Protein AF-A0A4R6TI68-F1 (afdb_monomer)

Solvent-accessible surface area (backbone atoms only — not comparable to full-atom values): 11562 Å² total; per-residue (Å²): 113,70,75,59,52,59,52,51,54,52,53,52,51,52,51,53,51,52,50,52,53,53,51,56,53,47,57,50,51,53,53,48,63,72,40,32,90,81,70,29,47,79,49,62,26,39,31,69,46,76,51,72,59,90,94,45,40,31,42,32,29,37,32,70,58,82,58,42,80,38,71,46,74,45,76,58,62,90,91,59,82,80,78,64,75,67,30,31,31,48,25,29,29,33,87,92,43,73,72,46,66,47,76,45,77,92,52,75,66,56,61,58,68,60,46,26,71,76,28,47,79,45,70,26,36,47,79,46,68,44,88,52,70,79,73,28,31,35,37,33,38,34,34,72,56,96,95,39,60,44,53,51,73,28,36,40,48,39,76,79,71,78,24,94,46,71,67,54,48,58,68,44,49,67,46,84,37,36,23,11,81,91,46,58,88,36,29,49,60,59,69,61,7,51,83,65,66,65,65,67,90,77,129

pLDDT: mean 83.41, std 11.64, range [30.3, 95.75]

Sequence (203 aa):
MFRKLLRQDLIFLILILSYIILKFSRSNEDYLHENLDKEGVR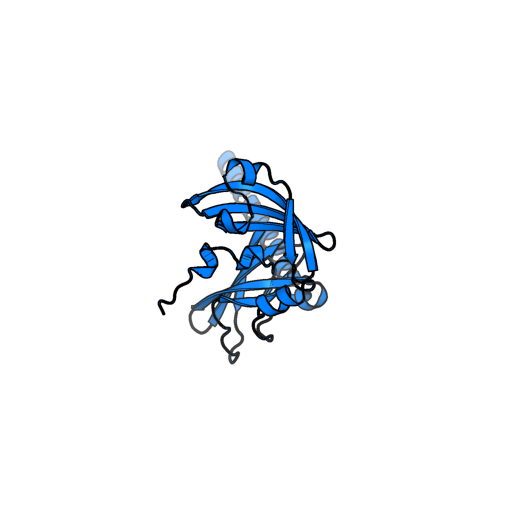SVALMTDISSVKTRTYVHYKYSVGGKIYNGSQKIQENSLLPEKLGFYPILYSLEKNNVSKLLLTEKPLNPKKFINDGVYVNGKITKVLEGHYPALDFYISYNFNNQDFSFRTRLHKDSINCSILEDCKNKKIIRIKVSKEYPFFNDLYFKSSDRQRKNINS

Secondary structure (DSSP, 8-state):
-HHHHHHHHHHHHHHHHHHHHHHHHHHHHHHHHHHHHHHPEEEEEEEEEEEEETTEEEEEEEEEETTEEEEEEEEPPTTPPPPPTT-EEEEEE-SS-TT-EEE-TTSPPB-HHHHHHT-EEEEEEEEEEEE-STTEEEEEEEEEETTEEEEEEEEEEGGGGT-SSHHHHHH--EEEEEE-SS-TT-BHHHHT-HHHHT-----

Foldseek 3Di:
DVVVVVVVVVVVVVVVVVVVVVVVVVVVLVVCLVCLVPAFDKAKWFFADWDDDPPWIKTWIWDDALADIEIAIDIDDPPQDDADHRFMFMKTAHPVDRNRIDTPSVDHGDDLVVQLVVFDKFKWFFPDWADDPPQKIKTWIWGDDPNGIYIDIAIDGCVVQVHPDRVSVGVPGIDIWRAGPVHRVRIDRRCNGPVNVPPDDDD

Structure (mmCIF, N/CA/C/O backbone):
data_AF-A0A4R6TI68-F1
#
_entry.id   AF-A0A4R6TI68-F1
#
loop_
_atom_site.group_PDB
_atom_site.id
_atom_site.type_symbol
_atom_site.label_atom_id
_atom_site.label_alt_id
_atom_site.label_comp_id
_atom_site.label_asym_id
_atom_site.label_entity_id
_atom_site.label_seq_id
_atom_site.pdbx_PDB_ins_code
_atom_site.Cartn_x
_atom_site.Cartn_y
_atom_site.Cartn_z
_atom_site.occupancy
_atom_site.B_iso_or_equiv
_atom_site.auth_seq_id
_atom_site.auth_comp_id
_atom_site.auth_asym_id
_atom_site.auth_atom_id
_atom_site.pdbx_PDB_model_num
ATOM 1 N N . MET A 1 1 ? -17.790 52.399 20.786 1.00 56.00 1 MET A N 1
ATOM 2 C CA . MET A 1 1 ? -18.530 51.261 21.382 1.00 56.00 1 MET A CA 1
ATOM 3 C C . MET A 1 1 ? -19.043 50.284 20.314 1.00 56.00 1 MET A C 1
ATOM 5 O O . MET A 1 1 ? -18.685 49.117 20.379 1.00 56.00 1 MET A O 1
ATOM 9 N N . PHE A 1 2 ? -19.729 50.758 19.264 1.00 53.44 2 PHE A N 1
ATOM 10 C CA . PHE A 1 2 ? -20.255 49.937 18.151 1.00 53.44 2 PHE A CA 1
ATOM 11 C C . PHE A 1 2 ? -19.251 49.003 17.440 1.00 53.44 2 PHE A C 1
ATOM 13 O O . PHE A 1 2 ? -19.571 47.849 17.181 1.00 53.44 2 PHE A O 1
ATOM 20 N N . ARG A 1 3 ? -18.006 49.439 17.182 1.00 57.19 3 ARG A N 1
ATOM 21 C CA . ARG A 1 3 ? -16.975 48.581 16.549 1.00 57.19 3 ARG A CA 1
ATOM 22 C C . ARG A 1 3 ? -16.548 47.368 17.395 1.00 57.19 3 ARG A C 1
ATOM 24 O O . ARG A 1 3 ? -16.049 46.402 16.831 1.00 57.19 3 ARG A O 1
ATOM 31 N N . LYS A 1 4 ? -16.701 47.413 18.727 1.00 60.38 4 LYS A N 1
ATOM 32 C CA . LYS A 1 4 ? -16.369 46.276 19.610 1.00 60.38 4 LYS A CA 1
ATOM 33 C C . LYS A 1 4 ? -17.485 45.226 19.621 1.00 60.38 4 LYS A C 1
ATOM 35 O O . LYS A 1 4 ? -17.162 44.048 19.539 1.00 60.38 4 LYS A O 1
ATOM 40 N N . LEU A 1 5 ? -18.750 45.658 19.641 1.00 61.00 5 LEU A N 1
ATOM 41 C CA . LEU A 1 5 ? -19.928 44.781 19.568 1.00 61.00 5 LEU A CA 1
ATOM 42 C C . LEU A 1 5 ? -19.970 43.993 18.249 1.00 61.00 5 LEU A C 1
ATOM 44 O O . LEU A 1 5 ? -19.935 42.770 18.276 1.00 61.00 5 LEU A O 1
ATOM 48 N N . LEU A 1 6 ? -19.841 44.680 17.105 1.00 62.38 6 LEU A N 1
ATOM 49 C CA . 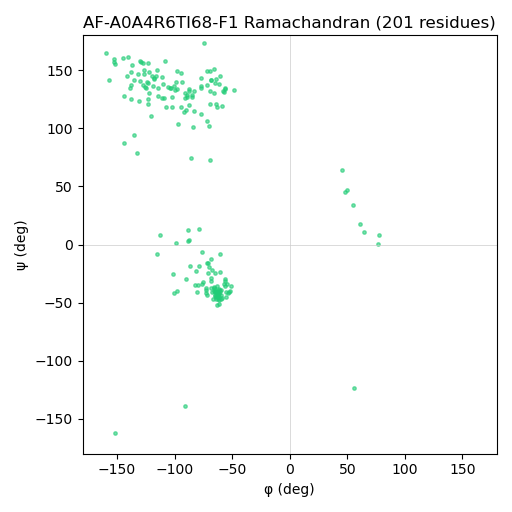LEU A 1 6 ? -19.785 44.036 15.779 1.00 62.38 6 LEU A CA 1
ATOM 50 C C . LEU A 1 6 ? -18.669 42.983 15.656 1.00 62.38 6 LEU A C 1
ATOM 52 O O . LEU A 1 6 ? -18.813 42.001 14.933 1.00 62.38 6 LEU A O 1
ATOM 56 N N . ARG A 1 7 ? -17.545 43.172 16.359 1.00 74.38 7 ARG A N 1
ATOM 57 C CA . ARG A 1 7 ? -16.423 42.224 16.347 1.00 74.38 7 ARG A CA 1
ATOM 58 C C . ARG A 1 7 ? -16.709 40.979 17.191 1.00 74.38 7 ARG A C 1
ATOM 60 O O . ARG A 1 7 ? -16.253 39.904 16.822 1.00 74.38 7 ARG A O 1
ATOM 67 N N . GLN A 1 8 ? -17.441 41.112 18.298 1.00 76.69 8 GLN A N 1
ATOM 68 C CA . GLN A 1 8 ? -17.838 39.979 19.141 1.00 76.69 8 GLN A CA 1
ATOM 69 C C . GLN A 1 8 ? -18.911 39.124 18.460 1.00 76.69 8 GLN A C 1
ATOM 71 O O . GLN A 1 8 ? -18.760 37.904 18.420 1.00 76.69 8 GLN A O 1
ATOM 76 N N . ASP A 1 9 ? -19.912 39.754 17.843 1.00 82.25 9 ASP A N 1
ATOM 77 C CA . ASP A 1 9 ? -20.973 39.046 17.117 1.00 82.25 9 ASP A CA 1
ATOM 78 C C . ASP A 1 9 ? -20.417 38.282 15.907 1.00 82.25 9 ASP A C 1
ATOM 80 O O . ASP A 1 9 ? -20.777 37.128 15.676 1.00 82.25 9 ASP A O 1
ATOM 84 N N . LEU A 1 10 ? -19.458 38.870 15.178 1.00 86.88 10 LEU A N 1
ATOM 85 C CA . LEU A 1 10 ? -18.776 38.199 14.068 1.00 86.88 10 LEU A CA 1
ATOM 86 C C . LEU A 1 10 ? -17.980 36.968 14.536 1.00 86.88 10 LEU A C 1
ATOM 88 O O . LEU A 1 10 ? -18.036 35.919 13.897 1.00 86.88 10 LEU A O 1
ATOM 92 N N . ILE A 1 11 ? -17.253 37.075 15.655 1.00 88.25 11 ILE A N 1
ATOM 93 C CA . ILE A 1 11 ? -16.509 35.943 16.235 1.00 88.25 11 ILE A CA 1
ATOM 94 C C . ILE A 1 11 ? -17.478 34.831 16.648 1.00 88.25 11 ILE A C 1
ATOM 96 O O . ILE A 1 11 ? -17.232 33.663 16.350 1.00 88.25 11 ILE A O 1
ATOM 100 N N . PHE A 1 12 ? -18.592 35.181 17.293 1.00 89.12 12 PHE A N 1
ATOM 101 C CA . PHE A 1 12 ? -19.610 34.218 17.703 1.00 89.12 12 PHE A CA 1
ATOM 102 C C . PHE A 1 12 ? -20.234 33.494 16.501 1.00 89.12 12 PHE A C 1
ATOM 104 O O . PHE A 1 12 ? -20.376 32.271 16.515 1.00 89.12 12 PHE A O 1
ATOM 111 N N . LEU A 1 13 ? -20.521 34.222 15.421 1.00 90.62 13 LEU A N 1
ATOM 112 C CA . LEU A 1 13 ? -21.088 33.658 14.198 1.00 90.62 13 LEU A CA 1
ATOM 113 C C . LEU A 1 13 ? -20.106 32.702 13.499 1.00 90.62 13 LEU A C 1
ATOM 115 O O . LEU A 1 13 ? -20.508 31.620 13.074 1.00 90.62 13 LEU A O 1
ATOM 119 N N . ILE A 1 14 ? -18.810 33.035 13.465 1.00 91.81 14 ILE A N 1
ATOM 120 C CA . ILE A 1 14 ? -17.752 32.137 12.965 1.00 91.81 14 ILE A CA 1
ATOM 121 C C . ILE A 1 14 ? -17.672 30.857 13.807 1.00 91.81 14 ILE A C 1
ATOM 123 O O . ILE A 1 1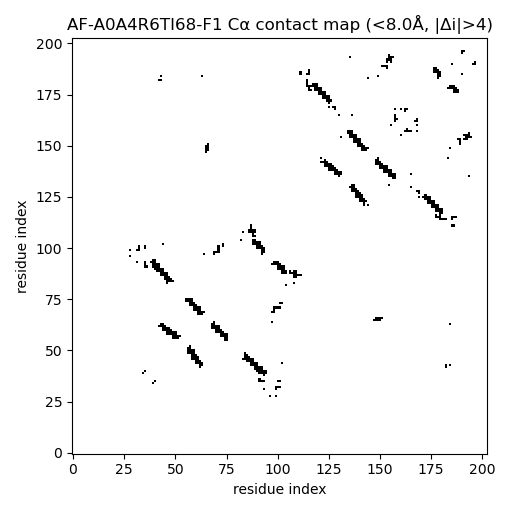4 ? -17.559 29.763 13.249 1.00 91.81 14 ILE A O 1
ATOM 127 N N . LEU A 1 15 ? -17.762 30.964 15.137 1.00 91.12 15 LEU A N 1
ATOM 128 C CA . LEU A 1 15 ? -17.749 29.799 16.024 1.00 91.12 15 LEU A CA 1
ATOM 129 C C . LEU A 1 15 ? -18.949 28.881 15.763 1.00 91.12 15 LEU A C 1
ATOM 131 O O . LEU A 1 15 ? -18.754 27.675 15.599 1.00 91.12 15 LEU A O 1
ATOM 135 N N . ILE A 1 16 ? -20.159 29.435 15.630 1.00 91.81 16 ILE A N 1
ATOM 136 C CA . ILE A 1 16 ? -21.360 28.658 15.283 1.00 91.81 16 ILE A CA 1
ATOM 137 C C . ILE A 1 16 ? -21.188 27.967 13.928 1.00 91.81 16 ILE A C 1
ATOM 139 O O . ILE A 1 16 ? -21.442 26.767 13.818 1.00 91.81 16 ILE A O 1
ATOM 143 N N . LEU A 1 17 ? -20.715 28.690 12.908 1.00 91.81 17 LEU A N 1
ATOM 144 C CA . LEU A 1 17 ? -20.523 28.123 11.573 1.00 91.81 17 LEU A CA 1
ATOM 145 C C . LEU A 1 17 ? -19.508 26.972 11.600 1.00 91.81 17 LEU A C 1
ATOM 147 O O . LEU A 1 17 ? -19.766 25.905 11.045 1.00 91.81 17 LEU A O 1
ATOM 151 N N . SER A 1 18 ? -18.381 27.156 12.298 1.00 89.69 18 SER A N 1
ATOM 152 C CA . SER A 1 18 ? -17.357 26.115 12.438 1.00 89.69 18 SER A CA 1
ATOM 153 C C . SER A 1 18 ? -17.892 24.867 13.148 1.00 89.69 18 SER A C 1
ATOM 155 O O . SER A 1 18 ? -17.606 23.749 12.719 1.00 89.69 18 SER A O 1
ATOM 157 N N . TYR A 1 19 ? -18.731 25.042 14.176 1.00 90.12 19 TYR A N 1
ATOM 158 C CA . TYR A 1 19 ? -19.366 23.942 14.895 1.00 90.12 19 TYR A CA 1
ATOM 159 C C . TYR A 1 19 ? -20.331 23.150 14.001 1.00 90.12 19 TYR A C 1
ATOM 161 O O . TYR A 1 19 ? -20.290 21.918 13.994 1.00 90.12 19 TYR A O 1
ATOM 169 N N . ILE A 1 20 ? -21.160 23.840 13.209 1.00 87.25 20 ILE A N 1
ATOM 170 C CA . ILE A 1 20 ? -22.088 23.205 12.261 1.00 87.25 20 ILE A CA 1
ATOM 171 C C . ILE A 1 20 ? -21.308 22.403 11.210 1.00 87.25 20 ILE A C 1
ATOM 173 O O . ILE A 1 20 ? -21.607 21.227 11.004 1.00 87.25 20 ILE A O 1
ATOM 177 N N . ILE A 1 21 ? -20.270 22.993 10.605 1.00 86.06 21 ILE A N 1
ATOM 178 C CA . ILE A 1 21 ? -19.418 22.318 9.610 1.00 86.06 21 ILE A CA 1
ATOM 179 C C . ILE A 1 21 ? -18.759 21.068 10.212 1.00 86.06 21 ILE A C 1
ATOM 181 O O . ILE A 1 21 ? -18.796 19.997 9.605 1.00 86.06 21 ILE A O 1
ATOM 185 N N . LEU A 1 22 ? -18.207 21.173 11.426 1.00 78.56 22 LEU A N 1
ATOM 186 C CA . LEU A 1 22 ? -17.602 20.041 12.137 1.00 78.56 22 LEU A CA 1
ATOM 187 C C . LEU A 1 22 ? -18.610 18.913 12.391 1.00 78.56 22 LEU A C 1
ATOM 189 O O . LEU A 1 22 ? -18.282 17.742 12.192 1.00 78.56 22 LEU A O 1
ATOM 193 N N . LYS A 1 23 ? -19.836 19.253 12.806 1.00 80.88 23 LYS A N 1
ATOM 194 C CA . LYS A 1 23 ? -20.890 18.273 13.094 1.00 80.88 23 LYS A CA 1
ATOM 195 C C . LYS A 1 23 ? -21.345 17.536 11.832 1.00 80.88 23 LYS A C 1
ATOM 197 O O . LYS A 1 23 ? -21.413 16.310 11.848 1.00 80.88 23 LYS A O 1
ATOM 202 N N . PHE A 1 24 ? -21.596 18.259 10.739 1.00 78.06 24 PHE A N 1
ATOM 203 C CA . PHE A 1 24 ? -21.961 17.649 9.455 1.00 78.06 24 PHE A CA 1
ATOM 204 C C . PHE A 1 24 ? -20.830 16.785 8.884 1.00 78.06 24 PHE A C 1
ATOM 206 O O . PHE A 1 24 ? -21.086 15.685 8.400 1.00 78.06 24 PHE A O 1
ATOM 213 N N . SER A 1 25 ? -19.573 17.235 8.988 1.00 75.50 25 SER A N 1
ATOM 214 C CA . SER A 1 25 ? -18.429 16.452 8.510 1.00 75.50 25 SER A CA 1
ATOM 215 C C . SER A 1 25 ? -18.288 15.121 9.248 1.00 75.50 25 SER A C 1
ATOM 217 O O . SER A 1 25 ? -18.077 14.101 8.592 1.00 75.50 25 SER A O 1
ATOM 219 N N . ARG A 1 26 ? -18.432 15.122 10.584 1.00 75.06 26 ARG A N 1
ATOM 220 C CA . ARG A 1 26 ? -18.393 13.896 11.400 1.00 75.06 26 ARG A CA 1
ATOM 221 C C . ARG A 1 26 ? -19.541 12.953 11.072 1.00 75.06 26 ARG A C 1
ATOM 223 O O . ARG A 1 26 ? -19.286 11.791 10.802 1.00 75.06 26 ARG A O 1
ATOM 230 N N . SER A 1 27 ? -20.767 13.473 10.984 1.00 79.50 27 SER A N 1
ATOM 231 C CA . SER A 1 27 ? -21.941 12.663 10.633 1.00 79.50 27 SER A CA 1
ATOM 232 C C . SER A 1 27 ? -21.772 11.926 9.302 1.00 79.50 27 SER A C 1
ATOM 234 O O . SER A 1 27 ? -22.252 10.806 9.166 1.00 79.50 27 SER A O 1
ATOM 236 N N . ASN A 1 28 ? -21.097 12.541 8.328 1.00 81.44 28 ASN A N 1
ATOM 237 C CA . ASN A 1 28 ? -20.804 11.895 7.054 1.00 81.44 28 ASN A CA 1
ATOM 238 C C . ASN A 1 28 ? -19.711 10.814 7.186 1.00 81.44 28 ASN A C 1
ATOM 240 O O . ASN A 1 28 ? -19.830 9.740 6.612 1.00 81.44 28 ASN A O 1
ATOM 244 N N . GLU A 1 29 ? -18.641 11.063 7.949 1.00 79.88 29 GLU A N 1
ATOM 245 C CA . GLU A 1 29 ? -17.607 10.036 8.177 1.00 79.88 29 GLU A CA 1
ATOM 246 C C . GLU A 1 29 ? -18.143 8.826 8.947 1.00 79.88 29 GLU A C 1
ATOM 248 O O . GLU A 1 29 ? -17.834 7.697 8.573 1.00 79.88 29 GLU A O 1
ATOM 253 N N . ASP A 1 30 ? -18.974 9.053 9.964 1.00 82.88 30 ASP A N 1
ATOM 254 C CA . ASP A 1 30 ? -19.607 7.989 10.744 1.00 82.88 30 ASP A CA 1
ATOM 255 C C . ASP A 1 30 ? -20.520 7.130 9.850 1.00 82.88 30 ASP A C 1
ATOM 257 O O . ASP A 1 30 ? -20.380 5.907 9.826 1.00 82.88 30 ASP A O 1
ATOM 261 N N . TYR A 1 31 ? -21.362 7.767 9.022 1.00 83.12 31 TYR A N 1
ATOM 262 C CA . TYR A 1 31 ? -22.185 7.075 8.022 1.00 83.12 31 TYR A CA 1
ATOM 263 C C . TYR A 1 31 ? -21.341 6.213 7.075 1.00 83.12 31 TYR A C 1
ATOM 265 O O . TYR A 1 31 ? -21.676 5.057 6.807 1.00 83.12 31 TYR A O 1
ATOM 273 N N . LEU A 1 32 ? -20.230 6.755 6.570 1.00 83.00 32 LEU A N 1
ATOM 274 C CA . LEU A 1 32 ? -19.351 6.010 5.674 1.00 83.00 32 LEU A CA 1
ATOM 275 C C . LEU A 1 32 ? -18.711 4.818 6.387 1.00 83.00 32 LEU A C 1
ATOM 277 O O . LEU A 1 32 ? -18.684 3.729 5.821 1.00 83.00 32 LEU A O 1
ATOM 281 N N . HIS A 1 33 ? -18.241 4.985 7.626 1.00 84.25 33 HIS A N 1
ATOM 282 C CA . HIS A 1 33 ? -17.683 3.891 8.423 1.00 84.25 33 HIS A CA 1
ATOM 283 C C . HIS A 1 33 ? -18.693 2.762 8.670 1.00 84.25 33 HIS A C 1
ATOM 285 O O . HIS A 1 33 ? -18.310 1.593 8.601 1.00 84.25 33 HIS A O 1
ATOM 291 N N . GLU A 1 34 ? -19.963 3.091 8.914 1.00 87.38 34 GLU A N 1
ATOM 292 C CA . GLU A 1 34 ? -21.043 2.112 9.095 1.00 87.38 34 GLU A CA 1
ATOM 293 C C . GLU A 1 34 ? -21.382 1.351 7.804 1.00 87.38 34 GLU A C 1
ATOM 295 O O . GLU A 1 34 ? -21.736 0.172 7.857 1.00 87.38 34 GLU A O 1
ATOM 300 N N . ASN A 1 35 ? -21.228 1.988 6.639 1.00 89.62 35 ASN A N 1
ATOM 301 C CA . ASN A 1 35 ? -21.576 1.400 5.340 1.00 89.62 35 ASN A CA 1
ATOM 302 C C . ASN A 1 35 ? -20.384 0.815 4.564 1.00 89.62 35 ASN A C 1
ATOM 304 O O . ASN A 1 35 ? -20.580 0.246 3.487 1.00 89.62 35 ASN A O 1
ATOM 308 N N . LEU A 1 36 ? -19.163 0.861 5.114 1.00 91.44 36 LEU A N 1
ATOM 309 C CA . LEU A 1 36 ? -17.962 0.303 4.473 1.00 91.44 36 LEU A CA 1
ATOM 310 C C . LEU A 1 36 ? -18.116 -1.171 4.077 1.00 91.44 36 LEU A C 1
ATOM 312 O O . LEU A 1 36 ? -17.573 -1.574 3.056 1.00 91.44 36 LEU A O 1
ATOM 316 N N . ASP A 1 37 ? -18.854 -1.972 4.845 1.00 88.56 37 ASP A N 1
ATOM 317 C CA . ASP A 1 37 ? -19.048 -3.394 4.527 1.00 88.56 37 ASP A CA 1
ATOM 318 C C . ASP A 1 37 ? -19.937 -3.621 3.286 1.00 88.56 37 ASP A C 1
ATOM 320 O O . ASP A 1 37 ? -19.888 -4.697 2.693 1.00 88.56 37 ASP A O 1
ATOM 324 N N . LYS A 1 38 ? -20.738 -2.624 2.880 1.00 88.69 38 LYS A N 1
ATOM 325 C CA . LYS A 1 38 ? -21.633 -2.690 1.711 1.00 88.69 38 LYS A CA 1
ATOM 326 C C . LYS A 1 38 ? -21.054 -1.987 0.485 1.00 88.69 38 LYS A C 1
ATOM 328 O O . LYS A 1 38 ? -21.185 -2.492 -0.625 1.00 88.69 38 LYS A O 1
ATOM 333 N N . GLU A 1 39 ? -20.441 -0.825 0.690 1.00 89.50 39 GLU A N 1
ATOM 334 C CA . GLU A 1 39 ? -20.034 0.096 -0.385 1.00 89.50 39 GLU A CA 1
ATOM 335 C C . GLU A 1 39 ? -18.512 0.266 -0.486 1.00 89.50 39 GLU A C 1
ATOM 337 O O . GLU A 1 39 ? -18.002 0.893 -1.416 1.00 89.50 39 GLU A O 1
ATOM 342 N N . GLY A 1 40 ? -17.764 -0.278 0.476 1.00 89.06 40 GLY A N 1
ATOM 343 C CA . GLY A 1 40 ? -16.318 -0.146 0.531 1.00 89.06 40 GLY A CA 1
ATOM 344 C C . GLY A 1 40 ? -15.620 -0.892 -0.601 1.00 89.06 40 GLY A C 1
ATOM 345 O O . GLY A 1 40 ? -15.965 -2.018 -0.963 1.00 89.06 40 GLY A O 1
ATOM 346 N N . VAL A 1 41 ? -14.564 -0.280 -1.126 1.00 89.31 41 VAL A N 1
ATOM 347 C CA . VAL A 1 41 ? -13.691 -0.915 -2.111 1.00 89.31 41 VAL A CA 1
ATOM 348 C C . VAL A 1 41 ? -12.599 -1.689 -1.397 1.00 89.31 41 VAL A C 1
ATOM 350 O O . VAL A 1 41 ? -11.922 -1.176 -0.501 1.00 89.31 41 VAL A O 1
ATOM 353 N N . ARG A 1 42 ? -12.399 -2.936 -1.826 1.00 88.50 42 ARG A N 1
ATOM 354 C CA . ARG A 1 42 ? -11.372 -3.807 -1.265 1.00 88.50 42 ARG A CA 1
ATOM 355 C C . ARG A 1 42 ? -9.985 -3.441 -1.784 1.00 88.50 42 ARG A C 1
ATOM 357 O O . ARG A 1 42 ? -9.787 -3.228 -2.976 1.00 88.50 42 ARG A O 1
ATOM 364 N N . SER A 1 43 ? -9.013 -3.381 -0.882 1.00 89.31 43 SER A N 1
ATOM 365 C CA . SER A 1 43 ? -7.600 -3.141 -1.195 1.00 89.31 43 SER A CA 1
ATOM 366 C C . SER A 1 43 ? -6.709 -3.805 -0.140 1.00 89.31 43 SER A C 1
ATOM 368 O O . SER A 1 43 ? -7.156 -4.682 0.600 1.00 89.31 43 SER A O 1
ATOM 370 N N . VAL A 1 44 ? -5.443 -3.397 -0.063 1.00 91.06 44 VAL A N 1
ATOM 371 C CA . VAL A 1 44 ? -4.461 -3.877 0.911 1.00 91.06 44 VAL A CA 1
ATOM 372 C C . VAL A 1 44 ? -3.893 -2.719 1.718 1.00 91.06 44 VAL A C 1
ATOM 374 O O . VAL A 1 44 ? -3.511 -1.688 1.162 1.00 91.06 44 VAL A O 1
ATOM 377 N N . ALA A 1 45 ? -3.730 -2.939 3.021 1.00 92.19 45 ALA A N 1
ATOM 378 C CA . ALA A 1 45 ? -2.896 -2.112 3.878 1.00 92.19 45 ALA A CA 1
ATOM 379 C C . ALA A 1 45 ? -1.700 -2.882 4.431 1.00 92.19 45 ALA A C 1
ATOM 381 O O . ALA A 1 45 ? -1.765 -4.080 4.696 1.00 92.19 45 ALA A O 1
ATOM 382 N N . LEU A 1 46 ? -0.615 -2.153 4.665 1.00 91.81 46 LEU A N 1
ATOM 383 C CA . LEU A 1 46 ? 0.485 -2.575 5.514 1.00 91.81 46 LEU A CA 1
ATOM 384 C C . LEU A 1 46 ? 0.177 -2.173 6.954 1.00 91.81 46 LEU A C 1
ATOM 386 O O . LEU 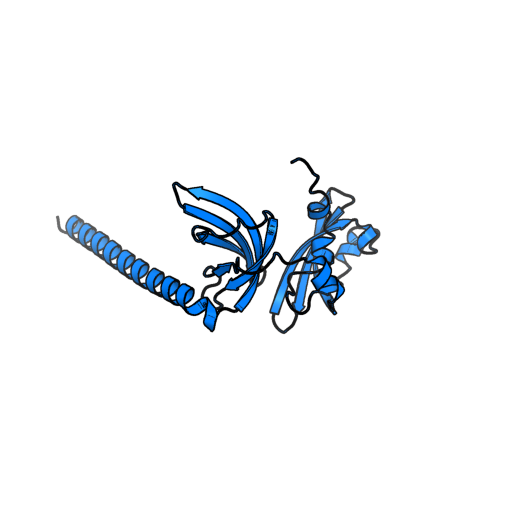A 1 46 ? 0.075 -0.982 7.259 1.00 91.81 46 LEU A O 1
ATOM 390 N N . MET A 1 47 ? 0.099 -3.149 7.847 1.00 91.56 47 MET A N 1
ATOM 391 C CA . MET A 1 47 ? 0.032 -2.894 9.276 1.00 91.56 47 MET A CA 1
ATOM 392 C C . MET A 1 47 ? 1.378 -2.351 9.765 1.00 91.56 47 MET A C 1
ATOM 394 O O . MET A 1 47 ? 2.413 -2.997 9.609 1.00 91.56 47 MET A O 1
ATOM 398 N N . THR A 1 48 ? 1.397 -1.156 10.347 1.00 90.81 48 THR A N 1
ATOM 399 C CA . THR A 1 48 ? 2.645 -0.511 10.771 1.00 90.81 48 THR A CA 1
ATOM 400 C C . THR A 1 48 ? 2.938 -0.696 12.246 1.00 90.81 48 THR A C 1
ATOM 402 O O . THR A 1 48 ? 4.099 -0.906 12.598 1.00 90.81 48 THR A O 1
ATOM 405 N N . ASP A 1 49 ? 1.920 -0.609 13.105 1.00 92.19 49 ASP A N 1
ATOM 406 C CA . ASP A 1 49 ? 2.137 -0.653 14.550 1.00 92.19 49 ASP A CA 1
ATOM 407 C C . ASP A 1 49 ? 0.886 -1.034 15.346 1.00 92.19 49 ASP A C 1
ATOM 409 O O . ASP A 1 49 ? -0.231 -0.977 14.827 1.00 92.19 49 ASP A O 1
ATOM 413 N N . ILE A 1 50 ? 1.088 -1.388 16.617 1.00 90.44 50 ILE A N 1
ATOM 414 C CA . ILE A 1 50 ? 0.028 -1.593 17.608 1.00 90.44 50 ILE A CA 1
ATOM 415 C C . ILE A 1 50 ? 0.306 -0.662 18.780 1.00 90.44 50 ILE A C 1
ATOM 417 O O . ILE A 1 50 ? 1.380 -0.716 19.371 1.00 90.44 50 ILE A O 1
ATOM 421 N N . SER A 1 51 ? -0.671 0.162 19.143 1.00 91.00 51 SER A N 1
ATOM 422 C CA . SER A 1 51 ? -0.588 1.012 20.329 1.00 91.00 51 SER A CA 1
ATOM 423 C C . SER A 1 51 ? -1.695 0.662 21.309 1.00 91.00 51 SER A C 1
ATOM 425 O O . SER A 1 51 ? -2.855 0.549 20.909 1.00 91.00 51 SER A O 1
ATOM 427 N N . SER A 1 52 ? -1.368 0.589 22.593 1.00 87.50 52 SER A N 1
ATOM 428 C CA . SER A 1 52 ? -2.356 0.427 23.658 1.00 87.50 52 SER A CA 1
ATOM 429 C C . SER A 1 52 ? -2.468 1.720 24.457 1.00 87.50 52 SER A C 1
ATOM 431 O O . SER A 1 52 ? -1.473 2.245 24.948 1.00 87.50 52 SER A O 1
ATOM 433 N N . VAL A 1 53 ? -3.687 2.244 24.581 1.00 85.69 53 VAL A N 1
ATOM 434 C CA . VAL A 1 53 ? -4.006 3.413 25.404 1.00 85.69 53 VAL A CA 1
ATOM 435 C C . VAL A 1 53 ? -5.043 2.986 26.434 1.00 85.69 53 VAL A C 1
ATOM 437 O O . VAL A 1 53 ? -6.202 2.725 26.097 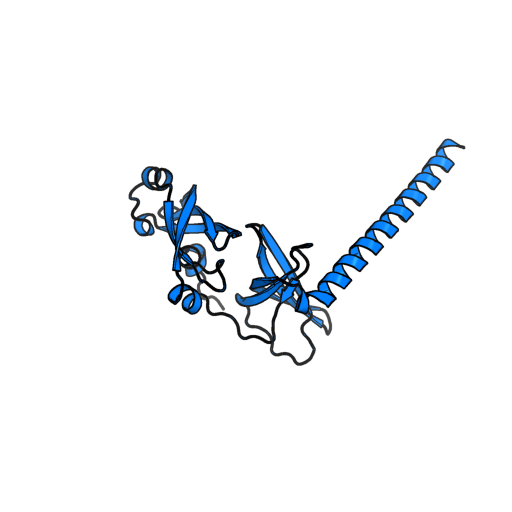1.00 85.69 53 VAL A O 1
ATOM 440 N N . LYS A 1 54 ? -4.629 2.930 27.705 1.00 85.12 54 LYS A N 1
ATOM 441 C CA . LYS A 1 54 ? -5.428 2.365 28.806 1.00 85.12 54 LYS A CA 1
ATOM 442 C C . LYS A 1 54 ? -5.827 0.915 28.480 1.00 85.12 54 LYS A C 1
ATOM 444 O O . LYS A 1 54 ? -4.963 0.101 28.187 1.00 85.12 54 LYS A O 1
ATOM 449 N N . THR A 1 55 ? -7.124 0.610 28.490 1.00 81.06 55 THR A N 1
ATOM 450 C CA . THR A 1 55 ? -7.700 -0.705 28.171 1.00 81.06 55 THR A CA 1
ATOM 451 C C . THR A 1 55 ? -7.999 -0.903 26.682 1.00 81.06 55 THR A C 1
ATOM 453 O O . THR A 1 55 ? -8.571 -1.918 26.302 1.00 81.06 55 THR A O 1
ATOM 456 N N . ARG A 1 56 ? -7.669 0.065 25.814 1.00 86.44 56 ARG A N 1
ATOM 457 C CA . ARG A 1 56 ? -7.994 0.005 24.383 1.00 86.44 56 ARG A CA 1
ATOM 458 C C . ARG A 1 56 ? -6.734 -0.179 23.553 1.00 86.44 56 ARG A C 1
ATOM 460 O O . ARG A 1 56 ? -5.825 0.646 23.618 1.00 86.44 56 ARG A O 1
ATOM 467 N N . THR A 1 57 ? -6.726 -1.205 22.716 1.00 89.75 57 THR A N 1
ATOM 468 C CA . THR A 1 57 ? -5.658 -1.449 21.746 1.00 89.75 57 THR A CA 1
ATOM 469 C C . THR A 1 57 ? -6.093 -0.984 20.362 1.00 89.75 57 THR A C 1
ATOM 471 O O . THR A 1 57 ? -7.225 -1.222 19.943 1.00 89.75 57 THR A O 1
ATOM 474 N N . TYR A 1 58 ? -5.191 -0.308 19.658 1.00 91.50 58 TYR A N 1
ATOM 475 C CA . TYR A 1 58 ? -5.387 0.216 18.314 1.00 91.50 58 TYR A CA 1
ATOM 476 C C . TYR A 1 58 ? -4.313 -0.326 17.382 1.00 91.50 58 TYR A C 1
ATOM 478 O O . TYR A 1 58 ? -3.139 -0.398 17.746 1.00 91.50 58 TYR A O 1
ATOM 486 N N . VAL A 1 59 ? -4.720 -0.658 16.164 1.00 92.69 59 VAL A N 1
ATOM 487 C CA . VAL A 1 59 ? -3.824 -0.997 15.060 1.00 92.69 59 VAL A CA 1
ATOM 488 C C . VAL A 1 59 ? -3.679 0.222 14.179 1.00 92.69 59 VAL A C 1
ATOM 490 O O . VAL A 1 59 ? -4.678 0.823 13.787 1.00 92.69 59 VAL A O 1
ATOM 493 N N . HIS A 1 60 ? -2.441 0.546 13.829 1.00 94.19 60 HIS A N 1
ATOM 494 C CA . HIS A 1 60 ? -2.107 1.578 12.857 1.00 94.19 60 HIS A CA 1
ATOM 495 C C . HIS A 1 60 ? -1.657 0.923 11.564 1.00 94.19 60 HIS A C 1
ATOM 497 O O . HIS A 1 60 ? -0.866 -0.025 11.580 1.00 94.19 60 HIS A O 1
ATOM 503 N N . TYR A 1 61 ? -2.144 1.431 10.441 1.00 94.31 61 TYR A N 1
ATOM 504 C CA . TYR A 1 61 ? -1.863 0.863 9.131 1.00 94.31 61 TYR A CA 1
ATOM 505 C C . TYR A 1 61 ? -1.752 1.940 8.056 1.00 94.31 61 TYR A C 1
ATOM 507 O O . TYR A 1 61 ? -2.203 3.074 8.219 1.00 94.31 61 TYR A O 1
ATOM 515 N N . LYS A 1 62 ? -1.118 1.573 6.941 1.00 93.06 62 LYS A N 1
ATOM 516 C CA . LYS A 1 62 ? -0.920 2.428 5.771 1.00 93.06 62 LYS A CA 1
ATOM 517 C C . LYS A 1 62 ? -1.410 1.737 4.518 1.00 93.06 62 LYS A C 1
ATOM 519 O O . LYS A 1 62 ? -1.097 0.570 4.304 1.00 93.06 62 LYS A O 1
ATOM 524 N N . TYR A 1 63 ? -2.100 2.465 3.658 1.00 90.56 63 TYR A N 1
ATOM 525 C CA . TYR A 1 63 ? -2.577 1.956 2.376 1.00 90.56 63 TYR A CA 1
ATOM 526 C C . TYR A 1 63 ? -2.437 3.007 1.287 1.00 90.56 63 TYR A C 1
ATOM 528 O O . TYR A 1 63 ? -2.234 4.185 1.573 1.00 90.56 63 TYR A O 1
ATOM 536 N N . SER A 1 64 ? -2.474 2.563 0.032 1.00 83.50 64 SER A N 1
ATOM 537 C CA . SER A 1 64 ? -2.315 3.431 -1.132 1.00 83.50 64 SER A CA 1
ATOM 538 C C . SER A 1 64 ? -3.605 3.468 -1.940 1.00 83.50 64 SER A C 1
ATOM 540 O O . SER A 1 64 ? -4.116 2.413 -2.314 1.00 83.50 64 SER A O 1
ATOM 542 N N . VAL A 1 65 ? -4.099 4.672 -2.230 1.00 81.25 65 VAL A N 1
ATOM 543 C CA . VAL A 1 65 ? -5.243 4.913 -3.122 1.00 81.25 65 VAL A CA 1
ATOM 544 C C . VAL A 1 65 ? -4.846 6.001 -4.113 1.00 81.25 65 VAL A C 1
ATOM 546 O O . VAL A 1 65 ? -4.400 7.076 -3.709 1.00 81.25 65 VAL A O 1
ATOM 549 N N . GLY A 1 66 ? -4.941 5.715 -5.416 1.00 72.88 66 GLY A N 1
ATOM 550 C CA . GLY A 1 66 ? -4.567 6.668 -6.472 1.00 72.88 66 GLY A CA 1
ATOM 551 C C . GLY A 1 66 ? -3.130 7.199 -6.347 1.00 72.88 66 GLY A C 1
ATOM 552 O O . GLY A 1 66 ? -2.876 8.378 -6.587 1.00 72.88 66 GLY A O 1
ATOM 553 N N . GLY A 1 67 ? -2.196 6.366 -5.873 1.00 68.25 67 GLY A N 1
ATOM 554 C CA . GLY A 1 67 ? -0.791 6.740 -5.661 1.00 68.25 67 GLY A CA 1
ATOM 555 C C . GLY A 1 67 ? -0.511 7.597 -4.418 1.00 68.25 67 GLY A C 1
ATOM 556 O O . GLY A 1 67 ? 0.645 7.942 -4.170 1.00 68.25 67 GLY A O 1
ATOM 557 N N . LYS A 1 68 ? -1.528 7.932 -3.614 1.00 78.19 68 LYS A N 1
ATOM 558 C CA . LYS A 1 68 ? -1.366 8.632 -2.332 1.00 78.19 68 LYS A CA 1
ATOM 559 C C . LYS A 1 68 ? -1.419 7.642 -1.176 1.00 78.19 68 LYS A C 1
ATOM 561 O O . LYS A 1 68 ? -2.237 6.727 -1.176 1.00 78.19 68 LYS A O 1
ATOM 566 N N . ILE A 1 69 ? -0.551 7.846 -0.186 1.00 84.94 69 ILE A N 1
ATOM 567 C CA . ILE A 1 69 ? -0.521 7.031 1.031 1.00 84.94 69 ILE A CA 1
ATOM 568 C C . ILE A 1 69 ? -1.457 7.648 2.066 1.00 84.94 69 ILE A C 1
ATOM 570 O O . ILE A 1 69 ? -1.312 8.819 2.417 1.00 84.94 69 ILE A O 1
ATOM 574 N N . TYR A 1 70 ? -2.360 6.829 2.585 1.00 90.69 70 TYR A N 1
ATOM 575 C CA . TYR A 1 70 ? -3.270 7.157 3.669 1.00 90.69 70 TYR A CA 1
ATOM 576 C C . TYR A 1 70 ? -2.882 6.366 4.915 1.00 90.69 70 TYR A C 1
ATOM 578 O O . TYR A 1 70 ? -2.420 5.224 4.828 1.00 90.69 70 TYR A O 1
ATOM 586 N N . ASN A 1 71 ? -3.050 6.995 6.076 1.00 93.25 71 ASN A N 1
ATOM 587 C CA . ASN A 1 71 ? -2.872 6.350 7.369 1.00 93.25 71 ASN A CA 1
ATOM 588 C C . ASN A 1 71 ? -4.257 6.054 7.943 1.00 93.25 71 ASN A C 1
ATOM 590 O O . ASN A 1 71 ? -5.120 6.930 7.930 1.00 93.25 71 ASN A O 1
ATOM 594 N N . GLY A 1 72 ? -4.446 4.849 8.462 1.00 92.12 72 GLY A N 1
ATOM 595 C CA . GLY A 1 72 ? -5.653 4.452 9.170 1.00 92.12 72 GLY A CA 1
ATOM 596 C C . GLY A 1 72 ? -5.329 3.960 10.574 1.00 92.12 72 GLY A C 1
ATOM 597 O O . GLY A 1 72 ? -4.213 3.515 10.859 1.00 92.12 72 GLY A O 1
ATOM 598 N N . SER A 1 73 ? -6.323 4.051 11.452 1.00 92.25 73 SER A N 1
ATOM 599 C CA . SER A 1 73 ? -6.264 3.503 12.800 1.00 92.25 73 SER A CA 1
ATOM 600 C C . SER A 1 73 ? -7.592 2.838 13.136 1.00 92.25 73 SER A C 1
ATOM 602 O O . SER A 1 73 ? -8.649 3.376 12.817 1.00 92.25 73 SER A O 1
ATOM 604 N N . GLN A 1 74 ? -7.547 1.662 13.754 1.00 91.31 74 GLN A N 1
ATOM 605 C CA . GLN A 1 74 ? -8.741 0.910 14.133 1.00 91.31 74 GLN A CA 1
ATOM 606 C C . GLN A 1 74 ? -8.567 0.304 15.522 1.00 91.31 74 GLN A C 1
ATOM 608 O O . GLN A 1 74 ? -7.528 -0.285 15.823 1.00 91.31 74 GLN A O 1
ATOM 613 N N . LYS A 1 75 ? -9.598 0.422 16.367 1.00 90.25 75 LYS A N 1
ATOM 614 C CA . LYS A 1 75 ? -9.640 -0.255 17.667 1.00 90.25 75 LYS A CA 1
ATOM 615 C C . LYS A 1 75 ? -9.789 -1.768 17.456 1.00 90.25 75 LYS A C 1
ATOM 617 O O . LYS A 1 75 ? -10.660 -2.203 16.705 1.00 90.25 75 LYS A O 1
ATOM 622 N N . ILE A 1 76 ? -8.976 -2.560 18.147 1.00 88.69 76 ILE A N 1
ATOM 623 C CA . ILE A 1 76 ? -9.128 -4.018 18.218 1.00 88.69 76 ILE A CA 1
ATOM 624 C C . ILE A 1 76 ? -10.272 -4.346 19.186 1.00 88.69 76 ILE A C 1
ATOM 626 O O . ILE A 1 76 ? -10.384 -3.735 20.253 1.00 88.69 76 ILE A O 1
ATOM 630 N N . GLN A 1 77 ? -11.135 -5.294 18.815 1.00 82.25 77 GLN A N 1
ATOM 631 C CA . GLN A 1 77 ? -12.156 -5.801 19.730 1.00 82.25 77 GLN A CA 1
ATOM 632 C C . GLN A 1 77 ? -11.500 -6.597 20.864 1.00 82.25 77 GLN A C 1
ATOM 634 O O . GLN A 1 77 ? -10.529 -7.325 20.649 1.00 82.25 77 GLN A O 1
ATOM 639 N N . GLU A 1 78 ? -12.031 -6.456 22.075 1.00 68.25 78 GLU A N 1
ATOM 640 C CA . GLU A 1 78 ? -11.567 -7.219 23.235 1.00 68.25 78 GLU A CA 1
ATOM 641 C C . GLU A 1 78 ? -11.679 -8.725 22.918 1.00 68.25 78 GLU A C 1
ATOM 643 O O . GLU A 1 78 ? -12.689 -9.169 22.377 1.00 68.25 78 GLU A O 1
ATOM 648 N N . ASN A 1 79 ? -10.610 -9.487 23.184 1.00 68.19 79 ASN A N 1
ATOM 649 C CA . ASN A 1 79 ? -10.430 -10.917 22.860 1.00 68.19 79 ASN A CA 1
ATOM 650 C C . ASN A 1 79 ? -10.077 -11.285 21.404 1.00 68.19 79 ASN A C 1
ATOM 652 O O . ASN A 1 79 ? -10.015 -12.471 21.082 1.00 68.19 79 ASN A O 1
ATOM 656 N N . SER A 1 80 ? -9.788 -10.324 20.521 1.00 75.44 80 SER A N 1
ATOM 657 C CA . SER A 1 80 ? -9.224 -10.657 19.201 1.00 75.44 80 SER A CA 1
ATOM 658 C C . SER A 1 80 ? -7.732 -10.995 19.295 1.00 75.44 80 SER A C 1
ATOM 660 O O . SER A 1 80 ? -6.990 -10.356 20.043 1.00 75.44 80 SER A O 1
ATOM 662 N N . LEU A 1 81 ? -7.275 -11.961 18.492 1.00 79.50 81 LEU A N 1
ATOM 663 C CA . LEU A 1 81 ? -5.846 -12.217 18.285 1.00 79.50 81 LEU A CA 1
ATOM 664 C C . LEU A 1 81 ? -5.152 -10.943 17.784 1.00 79.50 81 LEU A C 1
ATOM 666 O O . LEU A 1 81 ? -5.649 -10.269 16.879 1.00 79.50 81 LEU A O 1
ATOM 670 N N . LEU A 1 82 ? -3.999 -10.618 18.373 1.00 83.75 82 LEU A N 1
ATOM 671 C CA . LEU A 1 82 ? -3.205 -9.478 17.927 1.00 83.75 82 LEU A CA 1
ATOM 672 C C . LEU A 1 82 ? -2.675 -9.744 16.509 1.00 83.75 82 LEU A C 1
ATOM 674 O O . LEU A 1 82 ? -2.096 -10.807 16.273 1.00 83.75 82 LEU A O 1
ATOM 678 N N . PRO A 1 83 ? -2.846 -8.800 15.568 1.00 85.19 83 PRO A N 1
ATOM 679 C CA . PRO A 1 83 ? -2.340 -8.974 14.218 1.00 85.19 83 PRO A CA 1
ATOM 680 C C . PRO A 1 83 ? -0.812 -8.937 14.178 1.00 85.19 83 PRO A C 1
ATOM 682 O O . PRO A 1 83 ? -0.152 -8.240 14.950 1.00 85.19 83 PRO A O 1
ATOM 685 N N . GLU A 1 84 ? -0.248 -9.666 13.223 1.00 84.88 84 GLU A N 1
ATOM 686 C CA . GLU A 1 84 ? 1.184 -9.667 12.943 1.00 84.88 84 GLU A CA 1
ATOM 687 C C . GLU A 1 84 ? 1.667 -8.287 12.469 1.00 84.88 84 GLU A C 1
ATOM 689 O O . GLU A 1 84 ? 1.223 -7.765 11.438 1.00 84.88 84 GLU A O 1
ATOM 694 N N . LYS A 1 85 ? 2.621 -7.710 13.209 1.00 84.69 85 LYS A N 1
ATOM 695 C CA . LYS A 1 85 ? 3.259 -6.434 12.874 1.00 84.69 85 LYS A CA 1
ATOM 696 C C . LYS A 1 85 ? 3.978 -6.530 11.528 1.00 84.69 85 LYS A C 1
ATOM 698 O O . LYS A 1 85 ? 4.661 -7.506 11.256 1.00 84.69 85 LYS A O 1
ATOM 703 N N . LEU A 1 86 ? 3.859 -5.487 10.699 1.00 84.88 86 LEU A N 1
ATOM 704 C CA . LEU A 1 86 ? 4.369 -5.456 9.318 1.00 84.88 86 LEU A CA 1
ATOM 705 C C . LEU A 1 86 ? 3.708 -6.467 8.364 1.00 84.88 86 LEU A C 1
ATOM 707 O O . LEU A 1 86 ? 4.162 -6.600 7.226 1.00 84.88 86 LEU A O 1
ATOM 711 N N . GLY A 1 87 ? 2.617 -7.116 8.781 1.00 88.50 87 GLY A N 1
ATOM 712 C CA . GLY A 1 87 ? 1.776 -7.921 7.906 1.00 88.50 87 GLY A CA 1
ATOM 713 C C . GLY A 1 87 ? 0.955 -7.060 6.945 1.00 88.50 87 GLY A C 1
ATOM 714 O O . GLY A 1 87 ? 0.572 -5.927 7.256 1.00 88.50 87 GLY A O 1
ATOM 715 N N . PHE A 1 88 ? 0.670 -7.604 5.763 1.00 91.44 88 PHE A N 1
ATOM 716 C CA . PHE A 1 88 ? -0.294 -7.009 4.844 1.00 91.44 88 PHE A CA 1
ATOM 717 C C . PHE A 1 88 ? -1.673 -7.592 5.109 1.00 91.44 88 PHE A C 1
ATOM 719 O O . PHE A 1 88 ? -1.815 -8.806 5.144 1.00 91.44 88 PHE A O 1
ATOM 726 N N . TYR A 1 89 ? -2.688 -6.750 5.249 1.00 92.88 89 TYR A N 1
ATOM 727 C CA . TYR A 1 89 ? -4.057 -7.188 5.503 1.00 92.88 89 TYR A CA 1
ATOM 728 C C . TYR A 1 89 ? -5.005 -6.587 4.471 1.00 92.88 89 TYR A C 1
ATOM 730 O O . TYR A 1 89 ? -4.755 -5.474 3.986 1.00 92.88 89 TYR A O 1
ATOM 738 N N . PRO A 1 90 ? -6.100 -7.287 4.143 1.00 92.62 90 PRO A N 1
ATOM 739 C CA . PRO A 1 90 ? -7.170 -6.702 3.361 1.00 92.62 90 PRO A CA 1
ATOM 740 C C . PRO A 1 90 ? -7.771 -5.499 4.091 1.00 92.62 90 PRO A C 1
ATOM 742 O O . PRO A 1 90 ? -7.887 -5.475 5.320 1.00 92.62 90 PRO A O 1
ATOM 745 N N . ILE A 1 91 ? -8.174 -4.503 3.315 1.00 93.56 91 ILE A N 1
ATOM 746 C CA . ILE A 1 91 ? -8.917 -3.345 3.806 1.00 93.56 91 ILE A CA 1
ATOM 747 C C . ILE A 1 91 ? -10.147 -3.093 2.960 1.00 93.56 91 ILE A C 1
ATOM 749 O O . ILE A 1 91 ? -10.171 -3.443 1.780 1.00 93.56 91 ILE A O 1
ATOM 753 N N . LEU A 1 92 ? -11.106 -2.403 3.560 1.00 93.75 92 LEU A N 1
ATOM 754 C CA . LEU A 1 92 ? -12.161 -1.679 2.870 1.00 93.75 92 LEU A CA 1
ATOM 755 C C . LEU A 1 92 ? -11.913 -0.184 3.054 1.00 93.75 92 LEU A C 1
ATOM 757 O O . LEU A 1 92 ? -11.557 0.252 4.150 1.00 93.75 92 LEU A O 1
ATOM 761 N N . TYR A 1 93 ? -12.092 0.600 2.000 1.00 92.81 93 TYR A N 1
ATOM 762 C CA . TYR A 1 93 ? -12.055 2.059 2.076 1.00 92.81 93 TYR A CA 1
ATOM 763 C C . TYR A 1 93 ? -13.188 2.669 1.248 1.00 92.81 93 TYR A C 1
ATOM 765 O O . TYR A 1 93 ? -13.681 2.043 0.309 1.00 92.81 93 TYR A O 1
ATOM 773 N N . SER A 1 94 ? -13.611 3.880 1.606 1.00 91.69 94 SER A N 1
ATOM 774 C CA . SER A 1 94 ? -14.633 4.617 0.857 1.00 91.69 94 SER A CA 1
ATOM 775 C C . SER A 1 94 ? -14.003 5.347 -0.331 1.00 91.69 94 SER A C 1
ATOM 777 O O . SER A 1 94 ? -13.010 6.054 -0.160 1.00 91.69 94 SER A O 1
ATOM 779 N N . LEU A 1 95 ? -14.601 5.223 -1.523 1.00 85.88 95 LEU A N 1
ATOM 780 C CA . LEU A 1 95 ? -14.214 6.021 -2.696 1.00 85.88 95 LEU A CA 1
ATOM 781 C C . LEU A 1 95 ? -14.560 7.506 -2.537 1.00 85.88 95 LEU A C 1
ATOM 783 O O . LEU A 1 95 ? -13.882 8.357 -3.108 1.00 85.88 95 LEU A O 1
ATOM 787 N N . GLU A 1 96 ? -15.606 7.824 -1.771 1.00 87.12 96 GLU A N 1
ATOM 788 C CA . GLU A 1 96 ? -16.020 9.208 -1.521 1.00 87.12 96 GLU A CA 1
ATOM 789 C C . GLU A 1 96 ? -15.044 9.918 -0.580 1.00 87.12 96 GLU A C 1
ATOM 791 O O . GLU A 1 96 ? -14.704 11.088 -0.774 1.00 87.12 96 GLU A O 1
ATOM 796 N N . LYS A 1 97 ? -14.560 9.192 0.434 1.00 86.00 97 LYS A N 1
ATOM 797 C CA . LYS A 1 97 ? -13.573 9.676 1.399 1.00 86.00 97 LYS A CA 1
ATOM 798 C C . LYS A 1 97 ? -12.489 8.634 1.637 1.00 86.00 97 LYS A C 1
ATOM 800 O O . LYS A 1 97 ? -12.581 7.811 2.542 1.00 86.00 97 LYS A O 1
ATOM 805 N N . ASN A 1 98 ? -11.395 8.756 0.888 1.00 84.69 98 ASN A N 1
ATOM 806 C CA . ASN A 1 98 ? -10.247 7.845 0.955 1.00 84.69 98 ASN A CA 1
ATOM 807 C C . ASN A 1 98 ? -9.536 7.776 2.319 1.00 84.69 98 ASN A C 1
ATOM 809 O O . ASN A 1 98 ? -8.616 6.984 2.438 1.00 84.69 98 ASN A O 1
ATOM 813 N N . ASN A 1 99 ? -9.857 8.625 3.304 1.00 85.06 99 ASN A N 1
ATOM 814 C CA . ASN A 1 99 ? -9.356 8.519 4.683 1.00 85.06 99 ASN A CA 1
ATOM 815 C C . ASN A 1 99 ? -10.227 7.597 5.558 1.00 85.06 99 ASN A C 1
ATOM 817 O O . ASN A 1 99 ? -9.758 7.119 6.592 1.00 85.06 99 ASN A O 1
ATOM 821 N N . VAL A 1 100 ? -11.468 7.331 5.144 1.00 90.94 100 VAL A N 1
ATOM 822 C CA . VAL A 1 100 ? -12.395 6.415 5.808 1.00 90.94 100 VAL A CA 1
ATOM 823 C C . VAL A 1 100 ? -12.086 4.993 5.356 1.00 90.94 100 VAL A C 1
ATOM 825 O O . VAL A 1 100 ? -12.218 4.644 4.182 1.00 90.94 100 VAL A O 1
ATOM 828 N N . SER A 1 101 ? -11.640 4.168 6.302 1.00 94.31 101 SER A N 1
ATOM 829 C CA . SER A 1 101 ? -11.202 2.798 6.030 1.00 94.31 101 SER A CA 1
ATOM 830 C C . SER A 1 101 ? -11.380 1.868 7.226 1.00 94.31 101 SER A C 1
ATOM 832 O O . SER A 1 101 ? -11.490 2.312 8.371 1.00 94.31 101 SER A O 1
ATOM 834 N N . LYS A 1 102 ? -11.407 0.567 6.937 1.00 93.62 102 LYS A N 1
ATOM 835 C CA . LYS A 1 102 ? -11.550 -0.534 7.889 1.00 93.62 102 LYS A CA 1
ATOM 836 C C . LYS A 1 102 ? -10.588 -1.657 7.511 1.00 93.62 102 LYS A C 1
ATOM 838 O O . LYS A 1 102 ? -10.599 -2.145 6.383 1.00 93.62 102 LYS A O 1
ATOM 843 N N . LEU A 1 103 ? -9.759 -2.067 8.464 1.00 92.12 103 LEU A N 1
ATOM 844 C CA . LEU A 1 103 ? -8.831 -3.187 8.343 1.00 92.12 103 LEU A CA 1
ATOM 845 C C . LEU A 1 103 ? -9.559 -4.493 8.675 1.00 92.12 103 LEU A C 1
ATOM 847 O O . LEU A 1 103 ? -10.165 -4.623 9.745 1.00 92.12 103 LEU A O 1
ATOM 851 N N . LEU A 1 104 ? -9.486 -5.471 7.772 1.00 91.50 104 LEU A N 1
ATOM 852 C CA . LEU A 1 104 ? -10.163 -6.759 7.920 1.00 91.50 104 LEU A CA 1
ATOM 853 C C . LEU A 1 104 ? -9.295 -7.728 8.734 1.00 91.50 104 LEU A C 1
ATOM 855 O O . LEU A 1 104 ? -8.677 -8.648 8.210 1.00 91.50 104 LEU A O 1
ATOM 859 N N . LEU A 1 105 ? -9.245 -7.495 10.048 1.00 86.06 105 LEU A N 1
ATOM 860 C CA . LEU A 1 105 ? -8.452 -8.280 11.009 1.00 86.06 105 LEU A CA 1
ATOM 861 C C . LEU A 1 105 ? -8.960 -9.715 11.226 1.00 86.06 105 LEU A C 1
ATOM 863 O O . LEU A 1 105 ? -8.261 -10.529 11.819 1.00 86.06 105 LEU A O 1
ATOM 867 N N . THR A 1 106 ? -10.168 -10.032 10.758 1.00 83.62 106 THR A N 1
ATOM 868 C CA . THR A 1 106 ? -10.706 -11.401 10.745 1.00 83.62 106 THR A CA 1
ATOM 869 C C . THR A 1 106 ? -10.011 -12.290 9.714 1.00 83.62 106 THR A C 1
ATOM 871 O O . THR A 1 106 ? -10.138 -13.511 9.767 1.00 83.62 106 THR A O 1
ATOM 874 N N . GLU A 1 107 ? -9.288 -11.695 8.764 1.00 84.06 107 GLU A N 1
ATOM 875 C CA . GLU A 1 107 ? -8.560 -12.408 7.723 1.00 84.06 107 GLU A CA 1
ATOM 876 C C . GLU A 1 107 ? -7.080 -12.576 8.082 1.00 84.06 107 GLU A C 1
ATOM 878 O O . GLU A 1 107 ? -6.471 -11.738 8.750 1.00 84.06 107 GLU A O 1
ATOM 883 N N . LYS A 1 108 ? -6.476 -13.674 7.609 1.00 87.44 108 LYS A N 1
ATOM 884 C CA . LYS A 1 108 ? -5.036 -13.908 7.774 1.00 87.44 108 LYS A CA 1
ATOM 885 C C . LYS A 1 108 ? -4.225 -12.867 6.990 1.00 87.44 108 LYS A C 1
ATOM 887 O O . LYS A 1 108 ? -4.674 -12.435 5.925 1.00 87.44 108 LYS A O 1
ATOM 892 N N . PRO A 1 109 ? -3.007 -12.527 7.450 1.00 89.69 109 PRO A N 1
ATOM 893 C CA . PRO A 1 109 ? -2.119 -11.672 6.683 1.00 89.69 109 PRO A CA 1
ATOM 894 C C . PRO A 1 109 ? -1.858 -12.265 5.294 1.00 89.69 109 PRO A C 1
ATOM 896 O O . PRO A 1 109 ? -1.593 -13.457 5.116 1.00 89.69 109 PRO A O 1
ATOM 899 N N . LEU A 1 110 ? -1.943 -11.400 4.292 1.00 91.06 110 LEU A N 1
ATOM 900 C CA . LEU A 1 110 ? -1.692 -11.703 2.897 1.00 91.06 110 LEU A CA 1
ATOM 901 C C . LEU A 1 110 ? -0.194 -11.906 2.677 1.00 91.06 110 LEU A C 1
ATOM 903 O O . LEU A 1 110 ? 0.626 -11.117 3.142 1.00 91.06 110 LEU A O 1
ATOM 907 N N . ASN A 1 111 ? 0.161 -12.926 1.894 1.00 89.38 111 ASN A N 1
ATOM 908 C CA . ASN A 1 111 ? 1.534 -13.154 1.452 1.00 89.38 111 ASN A CA 1
ATOM 909 C C . ASN A 1 111 ? 1.733 -12.580 0.038 1.00 89.38 111 ASN A C 1
ATOM 911 O O . ASN A 1 111 ? 1.324 -13.233 -0.930 1.00 89.38 111 ASN A O 1
ATOM 915 N N . PRO A 1 112 ? 2.399 -11.418 -0.126 1.00 89.06 112 PRO A N 1
ATOM 916 C CA . PRO A 1 112 ? 2.534 -10.773 -1.430 1.00 89.06 112 PRO A CA 1
ATOM 917 C C . PRO A 1 112 ? 3.195 -11.668 -2.480 1.00 89.06 112 PRO A C 1
ATOM 919 O O . PRO A 1 112 ? 2.817 -11.626 -3.648 1.00 89.06 112 PRO A O 1
ATOM 922 N N . LYS A 1 113 ? 4.142 -12.528 -2.073 1.00 89.31 113 LYS A N 1
ATOM 923 C CA . LYS A 1 113 ? 4.859 -13.430 -2.985 1.00 89.31 113 LYS A CA 1
ATOM 924 C C . LYS A 1 113 ? 3.905 -14.392 -3.693 1.00 89.31 113 LYS A C 1
ATOM 926 O O . LYS A 1 113 ? 4.063 -14.615 -4.888 1.00 89.31 113 LYS A O 1
ATOM 931 N N . LYS A 1 114 ? 2.902 -14.920 -2.981 1.00 90.62 114 LYS A N 1
ATOM 932 C CA . LYS A 1 114 ? 1.891 -15.821 -3.557 1.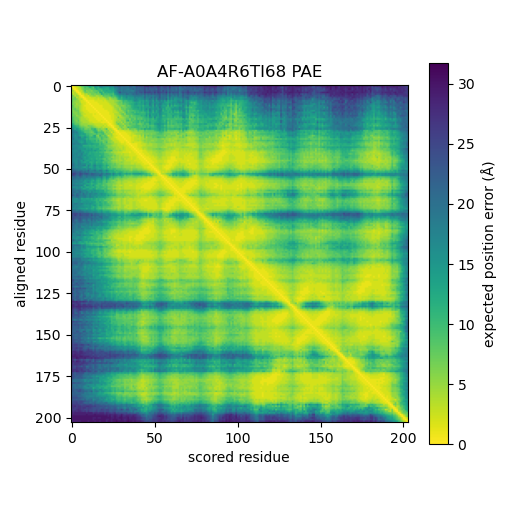00 90.62 114 LYS A CA 1
ATOM 933 C C . LYS A 1 114 ? 1.079 -15.098 -4.637 1.00 90.62 114 LYS A C 1
ATOM 935 O O . LYS A 1 114 ? 1.046 -15.537 -5.778 1.00 90.62 114 LYS A O 1
ATOM 940 N N . PHE A 1 115 ? 0.533 -13.933 -4.300 1.00 90.75 115 PHE A N 1
ATOM 941 C CA . PHE A 1 115 ? -0.283 -13.129 -5.214 1.00 90.75 115 PHE A CA 1
ATOM 942 C C . PHE A 1 115 ? 0.485 -12.629 -6.447 1.00 90.75 115 PHE A C 1
ATOM 944 O O . PHE A 1 115 ? -0.070 -12.558 -7.539 1.00 90.75 115 PHE A O 1
ATOM 951 N N . ILE A 1 116 ? 1.769 -12.292 -6.294 1.00 92.31 116 ILE A N 1
ATOM 952 C CA . ILE A 1 116 ? 2.627 -11.874 -7.412 1.00 92.31 116 ILE A CA 1
ATOM 953 C C . ILE A 1 116 ? 2.982 -13.065 -8.307 1.00 92.3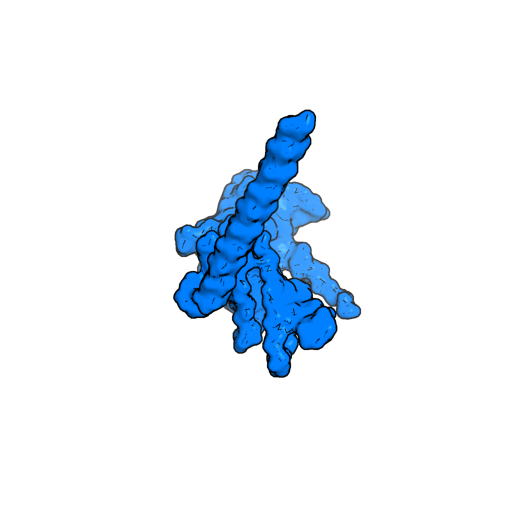1 116 ILE A C 1
ATOM 955 O O . ILE A 1 116 ? 3.038 -12.912 -9.527 1.00 92.31 116 ILE A O 1
ATOM 959 N N . ASN A 1 117 ? 3.213 -14.253 -7.738 1.00 92.06 117 ASN A N 1
ATOM 960 C CA . ASN A 1 117 ? 3.528 -15.454 -8.514 1.00 92.06 117 ASN A CA 1
ATOM 961 C C . ASN A 1 117 ? 2.386 -15.846 -9.461 1.00 92.06 117 ASN A C 1
ATOM 963 O O . ASN A 1 117 ? 2.663 -16.172 -10.616 1.00 92.06 117 ASN A O 1
ATOM 967 N N . ASP A 1 118 ? 1.139 -15.694 -9.020 1.00 92.56 118 ASP A N 1
ATOM 968 C CA . ASP A 1 118 ? -0.067 -15.950 -9.825 1.00 92.56 118 ASP A CA 1
ATOM 969 C C . ASP A 1 118 ? -0.513 -14.716 -10.646 1.00 92.56 118 ASP A C 1
ATOM 971 O O . ASP A 1 118 ? -1.548 -14.710 -11.320 1.00 92.56 118 ASP A O 1
ATOM 975 N N . GLY A 1 119 ? 0.279 -13.643 -10.579 1.00 93.44 119 GLY A N 1
ATOM 976 C CA . GLY A 1 119 ? 0.025 -12.360 -11.216 1.00 93.44 119 GLY A CA 1
ATOM 977 C C . GLY A 1 119 ? 0.251 -12.333 -12.729 1.00 93.44 119 GLY A C 1
ATOM 978 O O . GLY A 1 119 ? 0.771 -13.269 -13.339 1.00 93.44 119 GLY A O 1
ATOM 979 N N . VAL A 1 120 ? -0.107 -11.205 -13.339 1.00 95.75 120 VAL A N 1
ATOM 980 C CA . VAL A 1 120 ? 0.055 -10.938 -14.776 1.00 95.75 120 VAL A CA 1
ATOM 981 C C . VAL A 1 120 ? 1.157 -9.925 -15.018 1.00 95.75 120 VAL A C 1
ATOM 983 O O . VAL A 1 120 ? 1.508 -9.139 -14.141 1.00 95.75 120 VAL A O 1
ATOM 986 N N . TYR A 1 121 ? 1.706 -9.932 -16.227 1.00 95.75 121 TYR A N 1
ATOM 987 C CA . TYR A 1 121 ? 2.662 -8.915 -16.630 1.00 95.75 121 TYR A CA 1
ATOM 988 C C . TYR A 1 121 ? 1.955 -7.699 -17.218 1.00 95.75 121 TYR A C 1
ATOM 990 O O . TYR A 1 121 ? 1.104 -7.843 -18.091 1.00 95.75 121 TYR A O 1
ATOM 998 N N . VAL A 1 122 ? 2.367 -6.515 -16.780 1.00 94.44 122 VAL A N 1
ATOM 999 C CA . VAL A 1 122 ? 1.923 -5.220 -17.299 1.00 94.44 122 VAL A CA 1
ATOM 1000 C C . VAL A 1 122 ? 3.126 -4.361 -17.664 1.00 94.44 122 VAL A C 1
ATOM 1002 O O . VAL A 1 122 ? 4.230 -4.546 -17.141 1.00 94.44 122 VAL A O 1
ATOM 1005 N N . ASN A 1 123 ? 2.907 -3.405 -18.562 1.00 94.06 123 ASN A N 1
ATOM 1006 C CA . ASN A 1 123 ? 3.908 -2.410 -18.917 1.00 94.06 123 ASN A CA 1
ATOM 1007 C C . ASN A 1 123 ? 3.751 -1.198 -18.001 1.00 94.06 123 ASN A C 1
ATOM 1009 O O . ASN A 1 123 ? 2.735 -0.509 -18.045 1.00 94.06 123 ASN A O 1
ATOM 1013 N N . GLY A 1 124 ? 4.764 -0.930 -17.184 1.00 92.38 124 GLY A N 1
ATOM 1014 C CA . GLY A 1 124 ? 4.869 0.321 -16.452 1.00 92.38 124 GLY A CA 1
ATOM 1015 C C . GLY A 1 124 ? 5.720 1.335 -17.191 1.00 92.38 124 GLY A C 1
ATOM 1016 O O . GLY A 1 124 ? 6.687 0.993 -17.869 1.00 92.38 124 GLY A O 1
ATOM 1017 N N . LYS A 1 125 ? 5.366 2.601 -17.029 1.00 92.81 125 LYS A N 1
ATOM 1018 C CA . LYS A 1 125 ? 6.122 3.753 -17.490 1.00 92.81 125 LYS A CA 1
ATOM 1019 C C . LYS A 1 125 ? 7.074 4.200 -16.387 1.00 92.81 125 LYS A C 1
ATOM 1021 O O . LYS A 1 125 ? 6.646 4.482 -15.269 1.00 92.81 125 LYS A O 1
ATOM 1026 N N . ILE A 1 126 ? 8.358 4.299 -16.709 1.00 91.12 126 ILE A N 1
ATOM 1027 C CA . ILE A 1 126 ? 9.338 4.950 -15.841 1.00 91.12 126 ILE A CA 1
ATOM 1028 C C . ILE A 1 126 ? 9.134 6.456 -16.013 1.00 91.12 126 ILE A C 1
ATOM 1030 O O . ILE A 1 126 ? 9.339 7.006 -17.093 1.00 91.12 126 ILE A O 1
ATOM 1034 N N . THR A 1 127 ? 8.658 7.117 -14.963 1.00 90.75 127 THR A N 1
ATOM 1035 C CA . THR A 1 127 ? 8.380 8.560 -14.983 1.00 90.75 127 THR A CA 1
ATOM 1036 C C . THR A 1 127 ? 9.593 9.372 -14.562 1.00 90.75 127 THR A C 1
ATOM 1038 O O . THR A 1 127 ? 9.759 10.504 -15.008 1.00 90.75 127 THR A O 1
ATOM 1041 N N . LYS A 1 128 ? 10.442 8.799 -13.704 1.00 90.19 128 LYS A N 1
ATOM 1042 C CA . LYS A 1 128 ? 11.647 9.446 -13.190 1.00 90.19 128 LYS A CA 1
ATOM 1043 C C . LYS A 1 128 ? 12.655 8.400 -12.724 1.00 90.19 128 LYS A C 1
ATOM 1045 O O . LYS A 1 128 ? 12.277 7.413 -12.093 1.00 90.19 128 LYS A O 1
ATOM 1050 N N . VAL A 1 129 ? 13.932 8.659 -12.983 1.00 89.19 129 VAL A N 1
ATOM 1051 C CA . VAL A 1 129 ? 15.061 7.915 -12.413 1.00 89.19 129 VAL A CA 1
ATOM 1052 C C . VAL A 1 129 ? 15.944 8.908 -11.677 1.00 89.19 129 VAL A C 1
ATOM 1054 O O . VAL A 1 129 ? 16.270 9.964 -12.219 1.00 89.19 129 VAL A O 1
ATOM 1057 N N . LEU A 1 130 ? 16.293 8.591 -10.437 1.00 87.88 130 LEU A N 1
ATOM 1058 C CA . LEU A 1 130 ? 17.214 9.376 -9.625 1.00 87.88 130 LEU A CA 1
ATOM 1059 C C . LEU A 1 130 ? 18.417 8.523 -9.238 1.00 87.88 130 LEU A C 1
ATOM 1061 O O . LEU A 1 130 ? 18.279 7.327 -8.969 1.00 87.88 130 LEU A O 1
ATOM 1065 N N . GLU A 1 131 ? 19.586 9.155 -9.170 1.00 81.62 131 GLU A N 1
ATOM 1066 C CA . GLU A 1 131 ? 20.730 8.559 -8.490 1.00 81.62 131 GLU A CA 1
ATOM 1067 C C . GLU A 1 131 ? 20.385 8.405 -7.009 1.00 81.62 131 GLU A C 1
ATOM 1069 O O . GLU A 1 131 ? 20.057 9.373 -6.322 1.00 81.62 131 GLU A O 1
ATOM 1074 N N . GLY A 1 132 ? 20.373 7.156 -6.546 1.00 72.56 132 GLY A N 1
ATOM 1075 C CA . GLY A 1 132 ? 20.287 6.833 -5.130 1.00 72.56 132 GLY A CA 1
ATOM 1076 C C . GLY A 1 132 ? 21.691 6.711 -4.540 1.00 72.56 132 GLY A C 1
ATOM 1077 O O . GLY A 1 132 ? 22.604 7.457 -4.882 1.00 72.56 132 GLY A O 1
ATOM 1078 N N . HIS A 1 133 ? 21.890 5.708 -3.684 1.00 71.12 133 HIS A N 1
ATOM 1079 C CA . HIS A 1 133 ? 23.232 5.286 -3.284 1.00 71.12 133 HIS A CA 1
ATOM 1080 C C . HIS A 1 133 ? 23.785 4.328 -4.339 1.00 71.12 133 HIS A C 1
ATOM 1082 O O . HIS A 1 133 ? 23.407 3.153 -4.358 1.00 71.12 133 HIS A O 1
ATOM 1088 N N . TYR A 1 134 ? 24.651 4.832 -5.223 1.00 64.25 134 TYR A N 1
ATOM 1089 C CA . TYR A 1 134 ? 25.309 4.023 -6.249 1.00 64.25 134 TYR A CA 1
ATOM 1090 C C . TYR A 1 134 ? 25.911 2.752 -5.621 1.00 64.25 134 TYR A C 1
ATOM 1092 O O . TYR A 1 134 ? 26.549 2.847 -4.569 1.00 64.25 134 TYR A O 1
ATOM 1100 N N . PRO A 1 135 ? 25.701 1.560 -6.206 1.00 74.31 135 PRO A N 1
ATOM 1101 C CA . PRO A 1 135 ? 25.175 1.262 -7.551 1.00 74.31 135 PRO A CA 1
ATOM 1102 C C . PRO A 1 135 ? 23.639 1.131 -7.681 1.00 74.31 135 PRO A C 1
ATOM 1104 O O . PRO A 1 135 ? 23.145 0.645 -8.702 1.00 74.31 135 PRO A O 1
ATOM 1107 N N . ALA A 1 136 ? 22.864 1.536 -6.670 1.00 82.81 136 ALA A N 1
ATOM 1108 C CA . ALA A 1 136 ? 21.404 1.483 -6.706 1.00 82.81 136 ALA A CA 1
ATOM 1109 C C . ALA A 1 136 ? 20.775 2.802 -7.188 1.00 82.81 136 ALA A C 1
ATOM 1111 O O . ALA A 1 136 ? 21.189 3.895 -6.797 1.00 82.81 136 ALA A O 1
ATOM 1112 N N . LEU A 1 137 ? 19.728 2.685 -8.003 1.00 86.75 137 LEU A N 1
ATOM 1113 C CA . LEU A 1 137 ? 18.977 3.802 -8.569 1.00 86.75 137 LEU A CA 1
ATOM 1114 C C . LEU A 1 137 ? 17.534 3.785 -8.065 1.00 86.75 137 LEU A C 1
ATOM 1116 O O . LEU A 1 137 ? 16.937 2.723 -7.865 1.00 86.75 137 LEU A O 1
ATOM 1120 N N . ASP A 1 138 ? 16.977 4.975 -7.863 1.00 88.62 138 ASP A N 1
ATOM 1121 C CA . ASP A 1 138 ? 15.587 5.167 -7.469 1.00 88.62 138 ASP A CA 1
ATOM 1122 C C . ASP A 1 138 ? 14.713 5.326 -8.719 1.00 88.62 138 ASP A C 1
ATOM 1124 O O . ASP A 1 138 ? 14.814 6.314 -9.448 1.00 88.62 138 ASP A O 1
ATOM 1128 N N . PHE A 1 139 ? 13.825 4.360 -8.946 1.00 88.44 139 PHE A N 1
ATOM 1129 C CA . PHE A 1 139 ? 12.875 4.337 -10.053 1.00 88.44 139 PHE A CA 1
ATOM 1130 C C . PHE A 1 139 ? 11.488 4.733 -9.567 1.00 88.44 139 PHE A C 1
ATOM 1132 O O . PHE A 1 139 ? 10.940 4.129 -8.643 1.00 88.44 139 PHE A O 1
ATOM 1139 N N . TYR A 1 140 ? 10.902 5.721 -10.232 1.00 91.00 140 TYR A N 1
ATOM 1140 C CA . TYR A 1 140 ? 9.504 6.097 -10.080 1.00 91.00 140 TYR A CA 1
ATOM 1141 C C . TYR A 1 140 ? 8.751 5.531 -11.270 1.00 91.00 140 TYR A C 1
ATOM 1143 O O . TYR A 1 140 ? 9.052 5.848 -12.423 1.00 91.00 140 TYR A O 1
ATOM 1151 N N . ILE A 1 141 ? 7.806 4.648 -10.981 1.00 91.25 141 ILE A N 1
ATOM 1152 C CA . ILE A 1 141 ? 7.115 3.856 -11.986 1.00 91.25 141 ILE A CA 1
ATOM 1153 C C . ILE A 1 141 ? 5.620 4.078 -11.817 1.00 91.25 141 ILE A C 1
ATOM 1155 O O . ILE A 1 141 ? 5.112 4.035 -10.695 1.00 91.25 141 ILE A O 1
ATOM 1159 N N . SER A 1 142 ? 4.922 4.301 -12.925 1.00 92.38 142 SER A N 1
ATOM 1160 C CA . SER A 1 142 ? 3.463 4.311 -12.978 1.00 92.38 142 SER A CA 1
ATOM 1161 C C . SER A 1 142 ? 2.947 3.281 -13.973 1.00 92.38 142 SER A C 1
ATOM 1163 O O . SER A 1 142 ? 3.605 2.984 -14.967 1.00 92.38 142 SER A O 1
ATOM 1165 N N . TYR A 1 143 ? 1.776 2.716 -13.723 1.00 92.38 143 TYR A N 1
ATOM 1166 C CA . TYR A 1 143 ? 1.112 1.799 -14.645 1.00 92.38 143 TYR A CA 1
ATOM 1167 C C . TYR A 1 143 ? -0.399 1.873 -14.444 1.00 92.38 143 TYR A C 1
ATOM 1169 O O . TYR A 1 143 ? -0.865 2.239 -13.366 1.00 92.38 143 TYR A O 1
ATOM 1177 N N . ASN A 1 144 ? -1.148 1.514 -15.481 1.00 90.19 144 ASN A N 1
ATOM 1178 C CA . ASN A 1 144 ? -2.594 1.369 -15.408 1.00 90.19 144 ASN A CA 1
ATOM 1179 C C . ASN A 1 144 ? -2.943 -0.122 -15.375 1.00 90.19 144 ASN A C 1
ATOM 1181 O O . ASN A 1 144 ? -2.373 -0.912 -16.133 1.00 90.19 144 ASN A O 1
ATOM 1185 N N . PHE A 1 145 ? -3.851 -0.510 -14.487 1.00 88.69 145 PHE A N 1
ATOM 1186 C CA . PHE A 1 145 ? -4.382 -1.865 -14.424 1.00 88.69 145 PHE A CA 1
ATOM 1187 C C . PHE A 1 145 ? -5.860 -1.819 -14.049 1.00 88.69 145 PHE A C 1
ATOM 1189 O O . PHE A 1 145 ? -6.219 -1.184 -1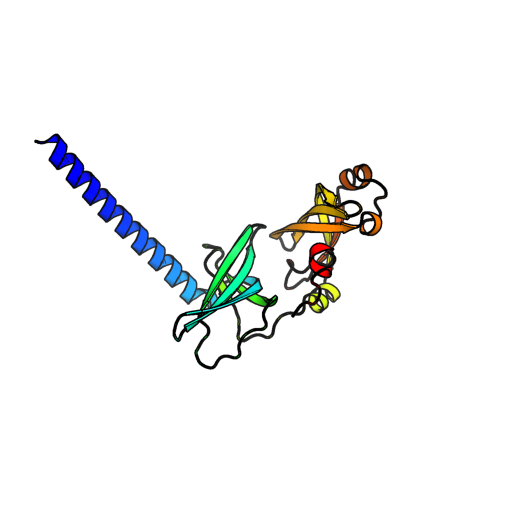3.062 1.00 88.69 145 PHE A O 1
ATOM 1196 N N . ASN A 1 146 ? -6.716 -2.480 -14.833 1.00 86.44 146 ASN A N 1
ATOM 1197 C CA . ASN A 1 146 ? -8.172 -2.471 -14.650 1.00 86.44 146 ASN A CA 1
ATOM 1198 C C . ASN A 1 146 ? -8.755 -1.050 -14.485 1.00 86.44 146 ASN A C 1
ATOM 1200 O O . ASN A 1 146 ? -9.537 -0.799 -13.571 1.00 86.44 146 ASN A O 1
ATOM 1204 N N . ASN A 1 147 ? -8.353 -0.114 -15.356 1.00 83.19 147 ASN A N 1
ATOM 1205 C CA . ASN A 1 147 ? -8.759 1.300 -15.335 1.00 83.19 147 ASN A CA 1
ATOM 1206 C C . ASN A 1 147 ? -8.372 2.066 -14.057 1.00 83.19 147 ASN A C 1
ATOM 1208 O O . ASN A 1 147 ? -8.902 3.144 -13.802 1.00 83.19 147 ASN A O 1
ATOM 1212 N N . GLN A 1 148 ? -7.438 1.540 -13.266 1.00 80.75 148 GLN A N 1
ATOM 1213 C CA . GLN A 1 148 ? -6.891 2.215 -12.096 1.00 80.75 148 GLN A CA 1
ATOM 1214 C C . GLN A 1 148 ? -5.415 2.529 -12.308 1.00 80.75 148 GLN A C 1
ATOM 1216 O O . GLN A 1 148 ? -4.635 1.680 -12.749 1.00 80.75 148 GLN A O 1
ATOM 1221 N N . ASP A 1 149 ? -5.033 3.756 -11.964 1.00 85.69 149 ASP A N 1
ATOM 1222 C CA . ASP A 1 149 ? -3.650 4.202 -12.028 1.00 85.69 149 ASP A CA 1
ATOM 1223 C C . ASP A 1 149 ? -2.919 3.905 -10.721 1.00 85.69 149 ASP A C 1
ATOM 1225 O O . ASP A 1 149 ? -3.333 4.290 -9.623 1.00 85.69 149 ASP A O 1
ATOM 1229 N N . PHE A 1 150 ? -1.770 3.258 -10.862 1.00 86.06 150 PHE A N 1
ATOM 1230 C CA . PHE A 1 150 ? -0.870 2.935 -9.773 1.00 86.06 150 PHE A CA 1
ATOM 1231 C C . PHE A 1 150 ? 0.465 3.621 -9.999 1.00 86.06 150 PHE A C 1
ATOM 1233 O O . PHE A 1 150 ? 0.966 3.718 -11.120 1.00 86.06 150 PHE A O 1
ATOM 1240 N N . SER A 1 151 ? 1.078 4.068 -8.910 1.00 87.69 151 SER A N 1
ATOM 1241 C CA . SER A 1 151 ? 2.438 4.580 -8.927 1.00 87.69 151 SER A CA 1
ATOM 1242 C C . SER A 1 151 ? 3.189 4.138 -7.683 1.00 87.69 151 SER A C 1
ATOM 1244 O O . SER A 1 151 ? 2.618 3.977 -6.602 1.00 87.69 151 SER A O 1
ATOM 1246 N N . PHE A 1 152 ? 4.483 3.886 -7.844 1.00 86.50 152 PHE A N 1
ATOM 1247 C CA . PHE A 1 152 ? 5.354 3.540 -6.734 1.00 86.50 152 PHE A CA 1
ATOM 1248 C C . PHE A 1 152 ? 6.799 3.938 -7.016 1.00 86.50 152 PHE A C 1
ATOM 1250 O O . PHE A 1 152 ? 7.237 4.057 -8.162 1.00 86.50 152 PHE A O 1
ATOM 1257 N N . ARG A 1 153 ? 7.549 4.115 -5.928 1.00 87.44 153 ARG A N 1
ATOM 1258 C CA . ARG A 1 153 ? 9.006 4.210 -5.948 1.00 87.44 153 ARG A CA 1
ATOM 1259 C C . ARG A 1 153 ? 9.591 2.848 -5.586 1.00 87.44 153 ARG A C 1
ATOM 1261 O O . ARG A 1 153 ? 9.169 2.242 -4.598 1.00 87.44 153 ARG A O 1
ATOM 1268 N N . THR A 1 154 ? 10.581 2.398 -6.343 1.00 87.94 154 THR A N 1
ATOM 1269 C CA . THR A 1 154 ? 11.419 1.245 -5.998 1.00 87.94 154 THR A CA 1
ATOM 1270 C C . THR A 1 154 ? 12.888 1.598 -6.175 1.00 87.94 154 THR A C 1
ATOM 1272 O O . THR A 1 154 ? 13.238 2.382 -7.056 1.00 87.94 154 THR A O 1
ATOM 1275 N N . ARG A 1 155 ? 13.746 1.028 -5.332 1.00 87.56 155 ARG A N 1
ATOM 1276 C CA . ARG A 1 155 ? 15.197 1.154 -5.453 1.00 87.56 155 ARG A CA 1
ATOM 1277 C C . ARG A 1 155 ? 15.782 -0.158 -5.937 1.00 87.56 155 ARG A C 1
ATOM 1279 O O . ARG A 1 155 ? 15.655 -1.166 -5.243 1.00 87.56 155 ARG A O 1
ATOM 1286 N N . LEU A 1 156 ? 16.411 -0.141 -7.104 1.00 85.88 156 LEU A N 1
ATOM 1287 C CA . LEU A 1 156 ? 16.935 -1.336 -7.761 1.00 85.88 156 LEU A CA 1
ATOM 1288 C C . LEU A 1 156 ? 18.411 -1.139 -8.101 1.00 85.88 156 LEU A C 1
ATOM 1290 O O . LEU A 1 156 ? 18.848 -0.028 -8.401 1.00 85.88 156 LEU A O 1
ATOM 1294 N N . HIS A 1 157 ? 19.180 -2.225 -8.047 1.00 82.00 157 HIS A N 1
ATOM 1295 C CA . HIS A 1 157 ? 20.543 -2.223 -8.567 1.00 82.00 157 HIS A CA 1
ATOM 1296 C C . HIS A 1 157 ? 20.497 -1.979 -10.078 1.00 82.00 157 HIS A C 1
ATOM 1298 O O . HIS A 1 157 ? 19.599 -2.500 -10.745 1.00 82.00 157 HIS A O 1
ATOM 1304 N N . LYS A 1 158 ? 21.455 -1.226 -10.629 1.00 74.56 158 LYS A N 1
ATOM 1305 C CA . LYS A 1 158 ? 21.518 -0.954 -12.079 1.00 74.56 158 LYS A CA 1
ATOM 1306 C C . LYS A 1 158 ? 21.445 -2.237 -12.931 1.00 74.56 158 LYS A C 1
ATOM 1308 O O . LYS A 1 158 ? 20.661 -2.322 -13.876 1.00 74.56 158 LYS A O 1
ATOM 1313 N N . ASP A 1 159 ? 22.122 -3.294 -12.481 1.00 75.44 159 ASP A N 1
ATOM 1314 C CA . ASP A 1 159 ? 22.147 -4.594 -13.168 1.00 75.44 159 ASP A CA 1
ATOM 1315 C C . ASP A 1 159 ? 20.789 -5.316 -13.147 1.00 75.44 159 ASP A C 1
ATOM 1317 O O . ASP A 1 159 ? 20.515 -6.146 -14.005 1.00 75.44 159 ASP A O 1
ATOM 1321 N N . SER A 1 160 ? 19.891 -4.992 -12.208 1.00 76.81 160 SER A N 1
ATOM 1322 C CA . SER A 1 160 ? 18.561 -5.618 -12.137 1.00 76.81 160 SER A CA 1
ATOM 1323 C C . SER A 1 160 ? 17.618 -5.176 -13.260 1.00 76.81 160 SER A C 1
ATOM 1325 O O . SER A 1 160 ? 16.587 -5.815 -13.465 1.00 76.81 160 SER A O 1
ATOM 1327 N N . ILE A 1 161 ? 17.924 -4.079 -13.964 1.00 73.44 161 ILE A N 1
ATOM 1328 C CA . ILE A 1 161 ? 17.063 -3.515 -15.020 1.00 73.44 161 ILE A CA 1
ATOM 1329 C C . ILE A 1 161 ? 17.701 -3.646 -16.414 1.00 73.44 161 ILE A C 1
ATOM 1331 O O . ILE A 1 161 ? 17.135 -3.161 -17.399 1.00 73.44 161 ILE A O 1
ATOM 1335 N N . ASN A 1 162 ? 18.820 -4.371 -16.544 1.00 70.88 162 ASN A N 1
ATOM 1336 C CA . ASN A 1 162 ? 19.619 -4.434 -17.775 1.00 70.88 162 ASN A CA 1
ATOM 1337 C C . ASN A 1 162 ? 19.890 -3.024 -1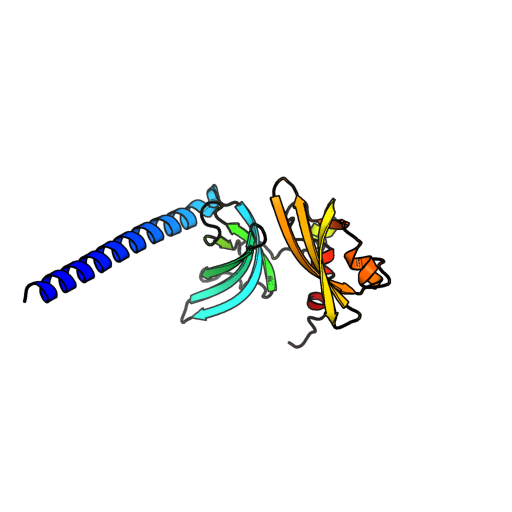8.332 1.00 70.88 162 ASN A C 1
ATOM 1339 O O . ASN A 1 162 ? 19.667 -2.766 -19.514 1.00 70.88 162 ASN A O 1
ATOM 1343 N N . CYS A 1 163 ? 20.268 -2.084 -17.466 1.00 73.50 163 CYS A N 1
ATOM 1344 C CA . CYS A 1 163 ? 20.765 -0.781 -17.885 1.00 73.50 163 CYS A CA 1
ATOM 1345 C C . CYS A 1 163 ? 22.154 -0.577 -17.274 1.00 73.50 163 CYS A C 1
ATOM 1347 O O . CYS A 1 163 ? 22.335 -0.682 -16.062 1.00 73.50 163 CYS A O 1
ATOM 1349 N N . SER A 1 164 ? 23.149 -0.371 -18.136 1.00 67.19 164 SER A N 1
ATOM 1350 C CA . SER A 1 164 ? 24.567 -0.396 -17.755 1.00 67.19 164 SER A CA 1
ATOM 1351 C C . SER A 1 164 ? 25.007 0.911 -17.090 1.00 67.19 164 SER A C 1
ATOM 1353 O O . SER A 1 164 ? 25.814 0.900 -16.155 1.00 67.19 164 SER A O 1
ATOM 1355 N N . ILE A 1 165 ? 24.443 2.034 -17.549 1.00 73.75 165 ILE A N 1
ATOM 1356 C CA . ILE A 1 165 ? 24.698 3.393 -17.055 1.00 73.75 165 ILE A CA 1
ATOM 1357 C C . ILE A 1 165 ? 23.384 4.128 -16.747 1.00 73.75 165 ILE A C 1
ATOM 1359 O O . ILE A 1 165 ? 22.328 3.798 -17.286 1.00 73.75 165 ILE A O 1
ATOM 1363 N N . LEU A 1 166 ? 23.443 5.145 -15.876 1.00 75.25 166 LEU A N 1
ATOM 1364 C CA . LEU A 1 166 ? 22.272 5.933 -15.465 1.00 75.25 166 LEU A CA 1
ATOM 1365 C C . LEU A 1 166 ? 21.498 6.498 -16.661 1.00 75.25 166 LEU A C 1
ATOM 1367 O O . LEU A 1 166 ? 20.268 6.495 -16.650 1.00 75.25 166 LEU A O 1
ATOM 1371 N N . GLU A 1 167 ? 22.211 6.997 -17.668 1.00 80.44 167 GLU A N 1
ATOM 1372 C CA . GLU A 1 167 ? 21.594 7.642 -18.824 1.00 80.44 167 GLU A CA 1
ATOM 1373 C C . GLU A 1 167 ? 20.756 6.646 -19.639 1.00 80.44 167 GLU A C 1
ATOM 1375 O O . GLU A 1 167 ? 19.625 6.953 -20.012 1.00 80.44 167 GLU A O 1
ATOM 1380 N N . ASP A 1 168 ? 21.218 5.400 -19.776 1.00 79.94 168 ASP A N 1
ATOM 1381 C CA . ASP A 1 168 ? 20.429 4.312 -20.368 1.00 79.94 168 ASP A CA 1
ATOM 1382 C C . ASP A 1 168 ? 19.168 4.031 -19.547 1.00 79.94 168 ASP A C 1
ATOM 1384 O O . ASP A 1 168 ? 18.082 3.835 -20.098 1.00 79.94 168 ASP A O 1
ATOM 1388 N N . CYS A 1 169 ? 19.287 4.042 -18.214 1.00 77.19 169 CYS A N 1
ATOM 1389 C CA . CYS A 1 169 ? 18.147 3.834 -17.326 1.00 77.19 169 CYS A CA 1
ATOM 1390 C C . CYS A 1 169 ? 17.119 4.975 -17.442 1.00 77.19 169 CYS A C 1
ATOM 1392 O O . CYS A 1 169 ? 15.920 4.707 -17.394 1.00 77.19 169 CYS A O 1
ATOM 1394 N N . LYS A 1 170 ? 17.559 6.231 -17.618 1.00 80.19 170 LYS A N 1
ATOM 1395 C CA . LYS A 1 170 ? 16.672 7.384 -17.872 1.00 80.19 170 LYS A CA 1
ATOM 1396 C C . LYS A 1 170 ? 16.006 7.304 -19.246 1.00 80.19 170 LYS A C 1
ATOM 1398 O O . LYS A 1 170 ? 14.835 7.655 -19.378 1.00 80.19 170 LYS A O 1
ATOM 1403 N N . ASN A 1 171 ? 16.734 6.826 -20.255 1.00 82.31 171 ASN A N 1
ATOM 1404 C CA . ASN A 1 171 ? 16.226 6.656 -21.617 1.00 82.31 171 ASN A CA 1
ATOM 1405 C C . ASN A 1 171 ? 15.217 5.504 -21.726 1.00 82.31 171 ASN A C 1
ATOM 1407 O O . ASN A 1 171 ? 14.337 5.515 -22.593 1.00 82.31 171 ASN A O 1
ATOM 1411 N N . LYS A 1 172 ? 15.290 4.523 -20.821 1.00 80.50 172 LYS A N 1
ATOM 1412 C CA . LYS A 1 172 ? 14.316 3.437 -20.724 1.00 80.50 172 LYS A CA 1
ATOM 1413 C C . LYS A 1 172 ? 12.978 3.966 -20.203 1.00 80.50 172 LYS A C 1
ATOM 1415 O O . LYS A 1 172 ? 12.781 4.174 -19.014 1.00 80.50 172 LYS A O 1
ATOM 1420 N N . LYS A 1 173 ? 12.020 4.147 -21.114 1.00 82.19 173 LYS A N 1
ATOM 1421 C CA . LYS A 1 173 ? 10.683 4.679 -20.786 1.00 82.19 173 LYS A CA 1
ATOM 1422 C C . LYS A 1 173 ? 9.722 3.635 -20.219 1.00 82.19 173 LYS A C 1
ATOM 1424 O O . LYS A 1 173 ? 8.753 4.009 -19.562 1.00 82.19 173 LYS A O 1
ATOM 1429 N N . ILE A 1 174 ? 9.951 2.350 -20.498 1.00 88.69 174 ILE A N 1
ATOM 1430 C CA . ILE A 1 174 ? 9.015 1.260 -20.188 1.00 88.69 174 ILE A CA 1
ATOM 1431 C C . ILE A 1 174 ? 9.741 0.127 -19.463 1.00 88.69 174 ILE A C 1
ATOM 1433 O O . ILE A 1 174 ? 10.868 -0.236 -19.808 1.00 88.69 174 ILE A O 1
ATOM 1437 N N . ILE A 1 175 ? 9.073 -0.459 -18.474 1.00 89.44 175 ILE A N 1
ATOM 1438 C CA . ILE A 1 175 ? 9.531 -1.628 -17.733 1.00 89.44 175 ILE A CA 1
ATOM 1439 C C . ILE A 1 175 ? 8.393 -2.632 -17.567 1.00 89.44 175 ILE A C 1
ATOM 1441 O O . ILE A 1 175 ? 7.239 -2.259 -17.363 1.00 89.44 175 ILE A O 1
ATOM 1445 N N . ARG A 1 176 ? 8.719 -3.921 -17.664 1.00 91.62 176 ARG A N 1
ATOM 1446 C CA . ARG A 1 176 ? 7.758 -5.004 -17.465 1.00 91.62 176 ARG A CA 1
ATOM 1447 C C . ARG A 1 176 ? 7.660 -5.324 -15.976 1.00 91.62 176 ARG A C 1
ATOM 1449 O O . ARG A 1 176 ? 8.679 -5.543 -15.328 1.00 91.62 176 ARG A O 1
ATOM 1456 N N . ILE A 1 177 ? 6.440 -5.359 -15.456 1.00 92.25 177 ILE A N 1
ATOM 1457 C CA . ILE A 1 177 ? 6.141 -5.539 -14.032 1.00 92.25 177 ILE A CA 1
ATOM 1458 C C . ILE A 1 177 ? 5.196 -6.720 -13.896 1.00 92.25 177 ILE A C 1
ATOM 1460 O O . ILE A 1 177 ? 4.240 -6.813 -14.664 1.00 92.25 177 ILE A O 1
ATOM 1464 N N . LYS A 1 178 ? 5.433 -7.612 -12.934 1.00 94.50 178 LYS A N 1
ATOM 1465 C CA . LYS A 1 178 ? 4.460 -8.650 -12.580 1.00 94.50 178 LYS A CA 1
ATOM 1466 C C . LYS A 1 178 ? 3.600 -8.156 -11.423 1.00 94.50 178 LYS A C 1
ATOM 1468 O O . LYS A 1 178 ? 4.132 -7.884 -10.349 1.00 94.50 178 LYS A O 1
ATOM 1473 N N . VAL A 1 179 ? 2.295 -8.036 -11.646 1.00 92.75 179 VAL A N 1
ATOM 1474 C CA . VAL A 1 179 ? 1.313 -7.497 -10.693 1.00 92.75 179 VAL A CA 1
ATOM 1475 C C . VAL A 1 179 ? 0.289 -8.562 -10.324 1.00 92.75 179 VAL A C 1
ATOM 1477 O O . VAL A 1 179 ? -0.126 -9.354 -11.172 1.00 92.75 179 VAL A O 1
ATOM 1480 N N . SER A 1 180 ? -0.133 -8.596 -9.063 1.00 92.31 180 SER A N 1
ATOM 1481 C CA . SER A 1 180 ? -1.260 -9.435 -8.648 1.00 92.31 180 SER A CA 1
ATOM 1482 C C . SER A 1 180 ? -2.554 -8.971 -9.319 1.00 92.31 180 SER A C 1
ATOM 1484 O O . SER A 1 180 ? -2.821 -7.774 -9.398 1.00 92.31 180 SER A O 1
ATOM 1486 N N . LYS A 1 181 ? -3.382 -9.923 -9.767 1.00 90.06 181 LYS A N 1
ATOM 1487 C CA . LYS A 1 181 ? -4.714 -9.623 -10.318 1.00 90.06 181 LYS A CA 1
ATOM 1488 C C . LYS A 1 181 ? -5.664 -9.084 -9.248 1.00 90.06 181 LYS A C 1
ATOM 1490 O O . LYS A 1 181 ? -6.434 -8.172 -9.520 1.00 90.06 181 LYS A O 1
ATOM 1495 N N . GLU A 1 182 ? -5.605 -9.668 -8.053 1.00 87.50 182 GLU A N 1
ATOM 1496 C CA . GLU A 1 182 ? -6.518 -9.364 -6.945 1.00 87.50 182 GLU A CA 1
ATOM 1497 C C . GLU A 1 182 ? -6.087 -8.114 -6.173 1.00 87.50 182 GLU A C 1
ATOM 1499 O O . GLU A 1 182 ? -6.916 -7.315 -5.752 1.00 87.50 182 GLU A O 1
ATOM 1504 N N . TYR A 1 183 ? -4.775 -7.906 -6.044 1.00 86.31 183 TYR A N 1
ATOM 1505 C CA . TYR A 1 183 ? -4.201 -6.792 -5.295 1.00 86.31 183 TYR A CA 1
ATOM 1506 C C . TYR A 1 183 ? -3.104 -6.106 -6.113 1.00 86.31 183 TYR A C 1
ATOM 1508 O O . TYR A 1 183 ? -1.926 -6.337 -5.838 1.00 86.31 183 TYR A O 1
ATOM 1516 N N . PRO A 1 184 ? -3.441 -5.252 -7.097 1.00 85.75 184 PRO A N 1
ATOM 1517 C CA . PRO A 1 184 ? -2.472 -4.718 -8.061 1.00 85.75 184 PRO A CA 1
ATOM 1518 C C . PRO A 1 184 ? -1.279 -3.999 -7.422 1.00 85.75 184 PRO A C 1
ATOM 1520 O O . PRO A 1 184 ? -0.160 -4.082 -7.922 1.00 85.75 184 PRO A O 1
ATOM 1523 N N . PHE A 1 185 ? -1.472 -3.395 -6.243 1.00 81.94 185 PHE A N 1
ATOM 1524 C CA . PHE A 1 185 ? -0.387 -2.835 -5.433 1.00 81.94 185 PHE A CA 1
ATOM 1525 C C . PHE A 1 185 ? 0.767 -3.827 -5.194 1.00 81.94 185 PHE A C 1
ATOM 1527 O O . PHE A 1 185 ? 1.937 -3.431 -5.179 1.00 81.94 185 PHE A O 1
ATOM 1534 N N . PHE A 1 186 ? 0.462 -5.119 -5.045 1.00 89.00 186 PHE A N 1
ATOM 1535 C CA . PHE A 1 186 ? 1.468 -6.163 -4.984 1.00 89.00 186 PHE A CA 1
ATOM 1536 C C . PHE A 1 186 ? 2.102 -6.401 -6.346 1.00 89.00 186 PHE A C 1
ATOM 1538 O O . PHE A 1 186 ? 1.520 -7.027 -7.231 1.00 89.00 186 PHE A O 1
ATOM 1545 N N . ASN A 1 187 ? 3.344 -5.939 -6.474 1.00 90.38 187 ASN A N 1
ATOM 1546 C CA . ASN A 1 187 ? 4.117 -6.074 -7.692 1.00 90.38 187 ASN A CA 1
ATOM 1547 C C . ASN A 1 187 ? 5.571 -6.461 -7.420 1.00 90.38 187 ASN A C 1
ATOM 1549 O O . ASN A 1 187 ? 6.155 -6.090 -6.399 1.00 90.38 187 ASN A O 1
ATOM 1553 N N . ASP A 1 188 ? 6.162 -7.212 -8.341 1.00 89.44 188 ASP A N 1
ATOM 1554 C CA . ASP A 1 188 ? 7.480 -7.807 -8.146 1.00 89.44 188 ASP A CA 1
ATOM 1555 C C . ASP A 1 188 ? 8.588 -6.761 -7.955 1.00 89.44 188 ASP A C 1
ATOM 1557 O O . ASP A 1 188 ? 9.428 -6.924 -7.073 1.00 89.44 188 ASP A O 1
ATOM 1561 N N . LEU A 1 189 ? 8.577 -5.665 -8.717 1.00 87.75 189 LEU A N 1
ATOM 1562 C CA . LEU A 1 189 ? 9.600 -4.619 -8.622 1.00 87.75 189 LEU A CA 1
ATOM 1563 C C . LEU A 1 189 ? 9.584 -3.881 -7.281 1.00 87.75 189 LEU A C 1
ATOM 1565 O O . LEU A 1 189 ? 10.642 -3.529 -6.762 1.00 87.75 189 LEU A O 1
ATOM 1569 N N . TYR A 1 190 ? 8.408 -3.653 -6.699 1.00 81.44 190 TYR A N 1
ATOM 1570 C CA . TYR A 1 190 ? 8.275 -3.055 -5.374 1.00 81.44 190 TYR A CA 1
ATOM 1571 C C . TYR A 1 190 ? 8.882 -3.953 -4.295 1.00 81.44 190 TYR A C 1
ATOM 1573 O O . TYR A 1 190 ? 9.646 -3.474 -3.460 1.00 81.44 190 TYR A O 1
ATOM 1581 N N . PHE A 1 191 ? 8.608 -5.259 -4.333 1.00 79.94 191 PHE A N 1
ATOM 1582 C CA . PHE A 1 191 ? 9.154 -6.204 -3.350 1.00 79.94 191 PHE A CA 1
ATOM 1583 C C . PHE A 1 191 ? 10.610 -6.604 -3.617 1.00 79.94 191 PHE A C 1
ATOM 1585 O O . PHE A 1 191 ? 11.299 -7.040 -2.698 1.00 79.94 191 PHE A O 1
ATOM 1592 N N . LYS A 1 192 ? 11.116 -6.392 -4.836 1.00 78.56 192 LYS A N 1
ATOM 1593 C CA . LYS A 1 192 ? 12.545 -6.496 -5.169 1.00 78.56 192 LYS A CA 1
ATOM 1594 C C . LYS A 1 192 ? 13.375 -5.299 -4.695 1.00 78.56 192 LYS A C 1
ATOM 1596 O O . LYS A 1 192 ? 14.594 -5.340 -4.815 1.00 78.56 192 LYS A O 1
ATOM 1601 N N . SER A 1 193 ? 12.750 -4.244 -4.168 1.00 76.00 193 SER A N 1
ATOM 1602 C CA . SER A 1 193 ? 13.470 -3.042 -3.743 1.00 76.00 193 SER A CA 1
ATOM 1603 C C . SER A 1 193 ? 14.541 -3.353 -2.690 1.00 76.00 193 SER A C 1
ATOM 1605 O O . SER A 1 193 ? 14.248 -3.969 -1.662 1.00 76.00 193 SER A O 1
ATOM 1607 N N . SER A 1 194 ? 15.755 -2.831 -2.885 1.00 59.75 194 SER A N 1
ATOM 1608 C CA . SER A 1 194 ? 16.880 -3.002 -1.952 1.00 59.75 194 SER A CA 1
ATOM 1609 C C . SER A 1 194 ? 16.549 -2.540 -0.531 1.00 59.75 194 SER A C 1
ATOM 1611 O O . SER A 1 194 ? 16.878 -3.219 0.439 1.00 59.75 194 SER A O 1
ATOM 1613 N N . ASP A 1 195 ? 15.837 -1.416 -0.407 1.00 58.81 195 ASP A N 1
ATOM 1614 C CA . ASP A 1 195 ? 15.410 -0.834 0.872 1.00 58.81 195 ASP A CA 1
ATOM 1615 C C . ASP A 1 195 ? 14.494 -1.780 1.670 1.00 58.81 195 ASP A C 1
ATOM 1617 O O . ASP A 1 195 ? 14.388 -1.679 2.890 1.00 58.81 195 ASP A O 1
ATOM 1621 N N . ARG A 1 196 ? 13.820 -2.709 0.985 1.00 66.44 196 ARG A N 1
ATOM 1622 C CA . ARG A 1 196 ? 12.846 -3.636 1.577 1.00 66.44 196 ARG A CA 1
ATOM 1623 C C . ARG A 1 196 ? 13.419 -5.027 1.802 1.00 66.44 196 ARG A C 1
ATOM 1625 O O . ARG A 1 196 ? 12.953 -5.717 2.699 1.00 66.44 196 ARG A O 1
ATOM 1632 N N . GLN A 1 197 ? 14.441 -5.408 1.037 1.00 57.25 197 GLN A N 1
ATOM 1633 C CA . GLN A 1 197 ? 15.229 -6.618 1.277 1.00 57.25 197 GLN A CA 1
ATOM 1634 C C . GLN A 1 197 ? 16.202 -6.444 2.450 1.00 57.25 197 GLN A C 1
ATOM 1636 O O . GLN A 1 197 ? 16.432 -7.387 3.195 1.00 57.25 197 GLN A O 1
ATOM 1641 N N . ARG A 1 198 ? 16.728 -5.228 2.664 1.00 47.97 198 ARG A N 1
ATOM 1642 C CA . ARG A 1 198 ? 17.658 -4.905 3.763 1.00 47.97 198 ARG A CA 1
ATOM 1643 C C . ARG A 1 198 ? 17.004 -4.693 5.131 1.00 47.97 198 ARG A C 1
ATOM 1645 O O . ARG A 1 198 ? 17.680 -4.221 6.043 1.00 47.97 198 ARG A O 1
ATOM 1652 N N . LYS A 1 199 ? 15.733 -5.062 5.329 1.00 44.44 199 LYS A N 1
ATOM 1653 C CA . LYS A 1 199 ? 15.207 -5.238 6.693 1.00 44.44 199 LYS A CA 1
ATOM 1654 C C . LYS A 1 199 ? 15.863 -6.480 7.327 1.00 44.44 199 LYS A C 1
ATOM 1656 O O . LYS A 1 199 ? 15.217 -7.508 7.479 1.00 44.44 199 LYS A O 1
ATOM 1661 N N . ASN A 1 200 ? 17.146 -6.375 7.689 1.00 34.94 200 ASN A N 1
ATOM 1662 C CA . ASN A 1 200 ? 17.750 -7.192 8.743 1.00 34.94 200 ASN A CA 1
ATOM 1663 C C . ASN A 1 200 ? 16.940 -6.900 10.017 1.00 34.94 200 ASN A C 1
ATOM 1665 O O . ASN A 1 200 ? 16.710 -5.738 10.347 1.00 34.94 200 ASN A O 1
ATOM 1669 N N . ILE A 1 201 ? 16.296 -7.901 10.623 1.00 37.28 201 ILE A N 1
ATOM 1670 C CA . ILE A 1 201 ? 16.933 -8.850 11.551 1.00 37.28 201 ILE A CA 1
ATOM 1671 C C . ILE A 1 201 ? 17.817 -8.073 12.528 1.00 37.28 201 ILE A C 1
ATOM 1673 O O . ILE A 1 201 ? 19.033 -8.143 12.472 1.00 37.28 201 ILE A O 1
ATOM 1677 N N . ASN A 1 202 ? 17.172 -7.243 13.337 1.00 30.30 202 ASN A N 1
ATOM 1678 C CA . ASN A 1 202 ? 17.557 -6.960 14.711 1.00 30.30 202 ASN A CA 1
ATOM 1679 C C . ASN A 1 202 ? 16.225 -6.803 15.448 1.00 30.30 202 ASN A C 1
ATOM 1681 O O . ASN A 1 202 ? 15.606 -5.738 15.437 1.00 30.30 202 ASN A O 1
ATOM 1685 N N . SER A 1 203 ? 15.737 -7.961 15.894 1.00 38.50 203 SER A N 1
ATOM 1686 C CA . SER A 1 203 ? 14.744 -8.136 16.954 1.00 38.50 203 SER A CA 1
ATOM 1687 C C . SER A 1 203 ? 15.201 -7.463 18.237 1.00 38.50 203 SER A C 1
ATOM 1689 O O . SER A 1 203 ? 16.398 -7.658 18.556 1.00 38.50 203 SER A O 1
#

Organism: NCBI:txid1325435

Mean predicted aligned error: 9.81 Å

Nearest PDB structures (foldseek):
  8him-assembly1_H  TM=3.410E-01  e=2.061E-02  Brassica oleracea
  3r2i-assembly1_A  TM=3.058E-01  e=9.061E-01  Staphylococcus aureus subsp. aureus COL
  8ftm-assembly1_A  TM=2.367E-01  e=6.176E+00  Thermochaetoides thermophila DSM 1495

Radius of gyration: 22.47 Å; Cα contacts (8 Å, |Δi|>4): 349; chains: 1; bounding box: 48×67×50 Å